Protein AF-U6KI87-F1 (afdb_monomer_lite)

Structure (mmCIF, N/CA/C/O backbone):
data_AF-U6KI87-F1
#
_entry.id   AF-U6KI87-F1
#
loop_
_atom_site.group_PDB
_atom_site.id
_atom_site.type_symbol
_atom_site.label_atom_id
_atom_site.label_alt_id
_atom_site.label_comp_id
_atom_site.label_asym_id
_atom_site.label_entity_id
_atom_site.label_seq_id
_atom_site.pdbx_PDB_ins_code
_atom_site.Cartn_x
_atom_site.Cartn_y
_atom_site.Cartn_z
_atom_site.occupancy
_atom_site.B_iso_or_equiv
_atom_site.auth_seq_id
_atom_site.auth_comp_id
_atom_site.auth_asym_id
_atom_site.auth_atom_id
_atom_site.pdbx_PDB_model_num
ATOM 1 N N . MET A 1 1 ? 7.781 -25.849 29.623 1.00 50.09 1 MET A N 1
ATOM 2 C CA . MET A 1 1 ? 6.897 -25.955 28.430 1.00 50.09 1 MET A CA 1
ATOM 3 C C . MET A 1 1 ? 7.582 -25.719 27.060 1.00 50.09 1 MET A C 1
ATOM 5 O O . MET A 1 1 ? 6.940 -25.924 26.041 1.00 50.09 1 MET A O 1
ATOM 9 N N . ARG A 1 2 ? 8.884 -25.374 26.962 1.00 45.47 2 ARG A N 1
ATOM 10 C CA . ARG A 1 2 ? 9.569 -25.086 25.670 1.00 45.47 2 ARG A CA 1
ATOM 11 C C . ARG A 1 2 ? 10.138 -26.296 24.896 1.00 45.47 2 ARG A C 1
ATOM 13 O O . ARG A 1 2 ? 10.521 -26.133 23.742 1.00 45.47 2 ARG A O 1
ATOM 20 N N . LYS A 1 3 ? 10.187 -27.503 25.479 1.00 44.41 3 LYS A N 1
ATOM 21 C CA . LYS A 1 3 ? 10.800 -28.686 24.829 1.00 44.41 3 LYS A 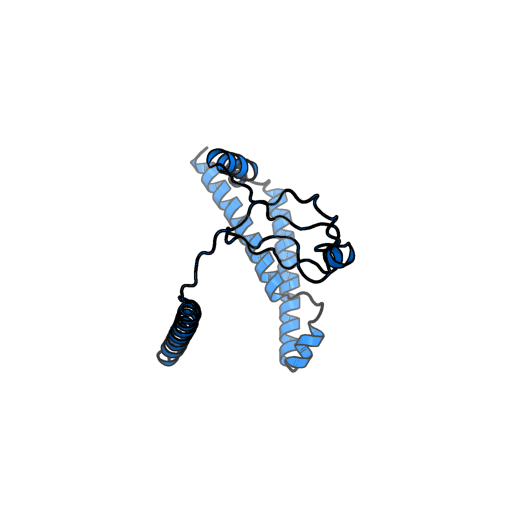CA 1
ATOM 22 C C . LYS A 1 3 ? 9.888 -29.399 23.808 1.00 44.41 3 LYS A C 1
ATOM 24 O O . LYS A 1 3 ? 10.404 -29.940 22.840 1.00 44.41 3 LYS A O 1
ATOM 29 N N . LYS A 1 4 ? 8.553 -29.324 23.937 1.00 48.00 4 LYS A N 1
ATOM 30 C CA . LYS A 1 4 ? 7.606 -29.994 23.009 1.00 48.00 4 LYS A CA 1
ATOM 31 C C . LYS A 1 4 ? 7.521 -29.342 21.616 1.00 48.00 4 LYS A C 1
ATOM 33 O O . LYS A 1 4 ? 7.390 -30.051 20.627 1.00 48.00 4 LYS A O 1
ATOM 38 N N . LYS A 1 5 ? 7.682 -28.014 21.515 1.00 48.88 5 LYS A N 1
ATOM 39 C CA . LYS A 1 5 ? 7.606 -27.275 20.233 1.00 48.88 5 LYS A CA 1
ATOM 40 C C . LYS A 1 5 ? 8.811 -27.496 19.303 1.00 48.88 5 LYS A C 1
ATOM 42 O O . LYS A 1 5 ? 8.678 -27.309 18.100 1.00 48.88 5 LYS A O 1
ATOM 47 N N . LYS A 1 6 ? 9.979 -27.896 19.830 1.00 45.00 6 LYS A N 1
ATOM 48 C CA . LYS A 1 6 ? 11.161 -28.194 18.997 1.00 45.00 6 LYS A CA 1
ATOM 49 C C . LYS A 1 6 ? 11.095 -29.575 18.332 1.00 45.00 6 LYS A C 1
ATOM 51 O O . LYS A 1 6 ? 11.618 -29.695 17.231 1.00 45.00 6 LYS A O 1
ATOM 56 N N . ASN A 1 7 ? 10.442 -30.569 18.946 1.00 47.28 7 ASN A N 1
ATOM 57 C CA . ASN A 1 7 ? 10.304 -31.903 18.341 1.00 47.28 7 ASN A CA 1
ATOM 58 C C . ASN A 1 7 ? 9.334 -31.897 17.158 1.00 47.28 7 ASN A C 1
ATOM 60 O O . ASN A 1 7 ? 9.728 -32.294 16.071 1.00 47.28 7 ASN A O 1
ATOM 64 N N . GLN A 1 8 ? 8.152 -31.287 17.305 1.00 51.56 8 GLN A N 1
ATOM 65 C CA . GLN A 1 8 ? 7.167 -31.222 16.212 1.00 51.56 8 GLN A CA 1
ATOM 66 C C . GLN A 1 8 ? 7.712 -30.545 14.940 1.00 51.56 8 GLN A C 1
ATOM 68 O O . GLN A 1 8 ? 7.327 -30.891 13.827 1.00 51.56 8 GLN A O 1
ATOM 73 N N . ASN A 1 9 ? 8.649 -29.602 15.092 1.00 50.53 9 ASN A N 1
ATOM 74 C CA . ASN A 1 9 ? 9.264 -28.898 13.965 1.00 50.53 9 ASN A CA 1
ATOM 75 C C . ASN A 1 9 ? 10.446 -29.670 13.333 1.00 50.53 9 ASN A C 1
ATOM 77 O O . ASN A 1 9 ? 10.826 -29.397 12.195 1.00 50.53 9 ASN A O 1
ATOM 81 N N . LYS A 1 10 ? 11.035 -30.633 14.058 1.00 52.31 10 LYS A N 1
ATOM 82 C CA . LYS A 1 10 ? 12.026 -31.578 13.516 1.00 52.31 10 LYS A CA 1
ATOM 83 C C . LYS A 1 10 ? 11.337 -32.703 12.744 1.00 52.31 10 LYS A C 1
ATOM 85 O O . LYS A 1 10 ? 11.721 -32.958 11.605 1.00 52.31 10 LYS A O 1
ATOM 90 N N . ASP A 1 11 ? 10.259 -33.252 13.299 1.00 52.81 11 ASP A N 1
ATOM 91 C CA . ASP A 1 11 ? 9.485 -34.342 12.691 1.00 52.81 11 ASP A CA 1
ATOM 92 C C . ASP A 1 11 ? 8.904 -33.930 11.320 1.00 52.81 11 ASP A C 1
ATOM 94 O O . ASP A 1 11 ? 8.963 -34.684 10.347 1.00 52.81 11 ASP A O 1
ATOM 98 N N . GLY A 1 12 ? 8.438 -32.680 11.191 1.00 55.66 12 GLY A N 1
ATOM 99 C CA . GLY A 1 12 ? 7.948 -32.132 9.919 1.00 55.66 12 GLY A CA 1
ATOM 100 C C . GLY A 1 12 ? 9.033 -31.945 8.847 1.00 55.66 12 GLY A C 1
ATOM 101 O O . GLY A 1 12 ? 8.766 -32.117 7.655 1.00 55.66 12 GLY A O 1
ATOM 102 N N . ARG A 1 13 ? 10.278 -31.640 9.245 1.00 53.84 13 ARG A N 1
ATOM 103 C CA . ARG A 1 13 ? 11.413 -31.513 8.312 1.00 53.84 13 ARG A CA 1
ATOM 104 C C . ARG A 1 13 ? 11.901 -32.874 7.824 1.00 53.84 13 ARG A C 1
ATOM 106 O O . ARG A 1 13 ? 12.233 -33.005 6.648 1.00 53.84 13 ARG A O 1
ATOM 113 N N . GLU A 1 14 ? 11.891 -33.884 8.688 1.00 56.72 14 GLU A N 1
ATOM 114 C CA . GLU A 1 14 ? 12.258 -35.255 8.323 1.00 56.72 14 GLU A CA 1
ATOM 115 C C . GLU A 1 14 ? 11.221 -35.905 7.398 1.00 56.72 14 GLU A C 1
ATOM 117 O O . GLU A 1 14 ? 11.588 -36.562 6.422 1.00 56.72 14 GLU A O 1
ATOM 122 N N . HIS A 1 15 ? 9.927 -35.653 7.622 1.00 51.41 15 HIS A N 1
ATOM 123 C CA . HIS A 1 15 ? 8.864 -36.142 6.740 1.00 51.41 15 HIS A CA 1
ATOM 124 C C . HIS A 1 15 ? 8.930 -35.497 5.342 1.00 51.41 15 HIS A C 1
ATOM 126 O O . HIS A 1 15 ? 8.798 -36.178 4.322 1.00 51.41 15 HIS A O 1
ATOM 132 N N . ALA A 1 16 ? 9.223 -34.193 5.271 1.00 57.47 16 ALA A N 1
ATOM 133 C CA . ALA A 1 16 ? 9.432 -33.486 4.006 1.00 57.47 16 ALA A CA 1
ATOM 134 C C . ALA A 1 16 ? 10.698 -33.956 3.260 1.00 57.47 16 ALA A C 1
ATOM 136 O O . ALA A 1 16 ? 10.709 -34.000 2.028 1.00 57.47 16 ALA A O 1
ATOM 137 N N . ALA A 1 17 ? 11.752 -34.345 3.986 1.00 61.97 17 ALA A N 1
ATOM 138 C CA . ALA A 1 17 ? 12.961 -34.923 3.402 1.00 61.97 17 ALA A CA 1
ATOM 139 C C . ALA A 1 17 ? 12.709 -36.331 2.830 1.00 61.97 17 ALA A C 1
ATOM 141 O O . ALA A 1 17 ? 13.136 -36.612 1.709 1.00 61.97 17 ALA A O 1
ATOM 142 N N . LYS A 1 18 ? 11.938 -37.176 3.531 1.00 59.03 18 LYS A N 1
ATOM 143 C CA . LYS A 1 18 ? 11.542 -38.517 3.057 1.00 59.03 18 LYS A CA 1
ATOM 144 C C . LYS A 1 18 ? 10.666 -38.464 1.799 1.00 59.03 18 LYS A C 1
ATOM 146 O O . LYS A 1 18 ? 10.915 -39.207 0.855 1.00 59.03 18 LYS A O 1
ATOM 151 N N . LEU A 1 19 ? 9.722 -37.522 1.722 1.00 54.22 19 LEU A N 1
ATOM 152 C CA . LEU A 1 19 ? 8.905 -37.284 0.518 1.00 54.22 19 LEU A CA 1
ATOM 153 C C . LEU A 1 19 ? 9.734 -36.801 -0.686 1.00 54.22 19 LEU A C 1
ATOM 155 O O . LEU A 1 19 ? 9.429 -37.143 -1.829 1.00 54.22 19 LEU A O 1
ATOM 159 N N . ARG A 1 20 ? 10.803 -36.029 -0.448 1.00 51.47 20 ARG A N 1
ATOM 160 C CA . ARG A 1 20 ? 11.728 -35.575 -1.502 1.00 51.47 20 ARG A CA 1
ATOM 161 C C . ARG A 1 20 ? 12.689 -36.676 -1.964 1.00 51.47 20 ARG A C 1
ATOM 163 O O . ARG A 1 20 ? 13.035 -36.695 -3.143 1.00 51.47 20 ARG A O 1
ATOM 170 N N . ALA A 1 21 ? 13.081 -37.591 -1.077 1.00 49.81 21 ALA A N 1
ATOM 171 C CA . ALA A 1 21 ? 13.892 -38.762 -1.415 1.00 49.81 21 ALA A CA 1
ATOM 172 C C . ALA A 1 21 ? 13.093 -39.794 -2.235 1.00 49.81 21 ALA A C 1
ATOM 174 O O . ALA A 1 21 ? 13.542 -40.189 -3.308 1.00 49.81 21 ALA A O 1
ATOM 175 N N . ALA A 1 22 ? 11.855 -40.101 -1.829 1.00 48.75 22 ALA A N 1
ATOM 176 C CA . ALA A 1 22 ? 10.968 -41.015 -2.560 1.00 48.75 22 ALA A CA 1
ATOM 177 C C . ALA A 1 22 ? 10.654 -40.529 -3.991 1.00 48.75 22 ALA A C 1
ATOM 179 O O . ALA A 1 22 ? 10.510 -41.322 -4.920 1.00 48.75 22 ALA A O 1
ATOM 180 N N . LYS A 1 23 ? 10.621 -39.206 -4.207 1.00 44.31 23 LYS A N 1
ATOM 181 C CA . LYS A 1 23 ? 10.410 -38.620 -5.541 1.00 44.31 23 LYS A CA 1
ATOM 182 C C . LYS A 1 23 ? 11.641 -38.708 -6.455 1.00 44.31 23 LYS A C 1
ATOM 184 O O . LYS A 1 23 ? 11.496 -38.561 -7.664 1.00 44.31 23 LYS A O 1
ATOM 189 N N . ARG A 1 24 ? 12.838 -38.958 -5.907 1.00 38.91 24 ARG A N 1
ATOM 190 C CA . ARG A 1 24 ? 14.073 -39.179 -6.683 1.00 38.91 24 ARG A CA 1
ATOM 191 C C . ARG A 1 24 ? 14.272 -40.642 -7.087 1.00 38.91 24 ARG A C 1
ATOM 193 O O . ARG A 1 24 ? 14.894 -40.887 -8.116 1.00 38.91 24 ARG A O 1
ATOM 200 N N . GLU A 1 25 ? 13.721 -41.590 -6.335 1.00 39.75 25 GLU A N 1
ATOM 201 C CA . GLU A 1 25 ? 13.847 -43.028 -6.624 1.00 39.75 25 GLU A CA 1
ATOM 202 C C . GLU A 1 25 ? 12.894 -43.501 -7.732 1.00 39.75 25 GLU A C 1
ATOM 204 O O . GLU A 1 25 ? 13.257 -44.369 -8.521 1.00 39.75 25 GLU A O 1
ATOM 209 N N . SER A 1 26 ? 11.745 -42.838 -7.912 1.00 33.19 26 SER A N 1
ATOM 210 C CA . SER A 1 26 ? 10.812 -43.130 -9.015 1.00 33.19 26 SER A CA 1
ATOM 211 C C . SER A 1 26 ? 11.374 -42.842 -10.420 1.00 33.19 26 SER A C 1
ATOM 213 O O . SER A 1 26 ? 10.778 -43.278 -11.401 1.00 33.19 26 SER A O 1
ATOM 215 N N . CYS A 1 27 ? 12.497 -42.123 -10.542 1.00 33.06 27 CYS A N 1
ATOM 216 C CA . CYS A 1 27 ? 13.121 -41.793 -11.832 1.00 33.06 27 CYS A CA 1
ATOM 217 C C . CYS A 1 27 ? 14.251 -42.750 -12.252 1.00 33.06 27 CYS A C 1
ATOM 219 O O . CYS A 1 27 ? 14.903 -42.499 -13.263 1.00 33.06 27 CYS A O 1
ATOM 221 N N . ARG A 1 28 ? 14.517 -43.835 -11.510 1.00 32.75 28 ARG A N 1
ATOM 222 C CA . ARG A 1 28 ? 15.551 -44.824 -11.871 1.00 32.75 28 ARG A CA 1
ATOM 223 C C . ARG A 1 28 ? 14.963 -46.209 -12.109 1.00 32.75 28 ARG A C 1
ATOM 225 O O . ARG A 1 28 ? 15.348 -47.174 -11.464 1.00 32.75 28 ARG A O 1
ATOM 232 N N . SER A 1 29 ? 14.041 -46.321 -13.051 1.00 34.25 29 SER A N 1
ATOM 233 C CA . SER A 1 29 ? 13.741 -47.616 -13.653 1.00 34.25 29 SER A CA 1
ATOM 234 C C . SER A 1 29 ? 13.229 -47.380 -15.059 1.00 34.25 29 SER A C 1
ATOM 236 O O . SER A 1 29 ? 12.118 -46.890 -15.210 1.00 34.25 29 SER A O 1
ATOM 238 N N . CYS A 1 30 ? 14.106 -47.598 -16.039 1.00 28.36 30 CYS A N 1
ATOM 239 C CA . CYS A 1 30 ? 13.856 -47.957 -17.444 1.00 28.36 30 CYS A CA 1
ATOM 240 C C . CYS A 1 30 ? 15.163 -47.715 -18.221 1.00 28.36 30 CYS A C 1
ATOM 242 O O . CYS A 1 30 ? 15.251 -46.852 -19.089 1.00 28.36 30 CYS A O 1
ATOM 244 N N . GLY A 1 31 ? 16.217 -48.438 -17.839 1.00 35.38 31 GLY A N 1
ATOM 245 C CA . GLY A 1 31 ? 17.385 -48.656 -18.684 1.00 35.38 31 GLY A CA 1
ATOM 246 C C . GLY A 1 31 ? 17.297 -50.077 -19.222 1.00 35.38 31 GLY A C 1
ATOM 247 O O . GLY A 1 31 ? 17.378 -51.022 -18.443 1.00 35.38 31 GLY A O 1
ATOM 248 N N . GLY A 1 32 ? 17.093 -50.217 -20.528 1.00 30.73 32 GLY A N 1
ATOM 249 C CA . GLY A 1 32 ? 17.111 -51.487 -21.247 1.00 30.73 32 GLY A CA 1
ATOM 250 C C . GLY A 1 32 ? 17.251 -51.207 -22.747 1.00 30.73 32 GLY A C 1
ATOM 251 O O . GLY A 1 32 ? 16.489 -50.383 -23.254 1.00 30.73 32 GLY A O 1
ATOM 252 N N . PRO A 1 33 ? 18.243 -51.796 -23.440 1.00 43.75 33 PRO A N 1
ATOM 253 C CA . PRO A 1 33 ? 18.565 -51.468 -24.825 1.00 43.75 33 PRO A CA 1
ATOM 254 C C . PRO A 1 33 ? 17.637 -52.237 -25.764 1.00 43.75 33 PRO A C 1
ATOM 256 O O . PRO A 1 33 ? 17.275 -53.358 -25.431 1.00 43.75 33 PRO A O 1
ATOM 259 N N . ASN A 1 34 ? 17.298 -51.696 -26.937 1.00 29.91 34 ASN A N 1
ATOM 260 C CA . ASN A 1 34 ? 16.946 -52.549 -28.073 1.00 29.91 34 ASN A CA 1
ATOM 261 C C . ASN A 1 34 ? 17.170 -51.864 -29.430 1.00 29.91 34 ASN A C 1
ATOM 263 O O . ASN A 1 34 ? 16.549 -50.856 -29.755 1.00 29.91 34 ASN A O 1
ATOM 267 N N . SER A 1 35 ? 18.123 -52.472 -30.143 1.00 27.42 35 SER A N 1
ATOM 268 C CA . SER A 1 35 ? 18.201 -52.742 -31.584 1.00 27.42 35 SER A CA 1
ATOM 269 C C . SER A 1 35 ? 17.871 -51.646 -32.603 1.00 27.42 35 SER A C 1
ATOM 271 O O . SER A 1 35 ? 16.728 -51.336 -32.919 1.00 27.42 35 SER 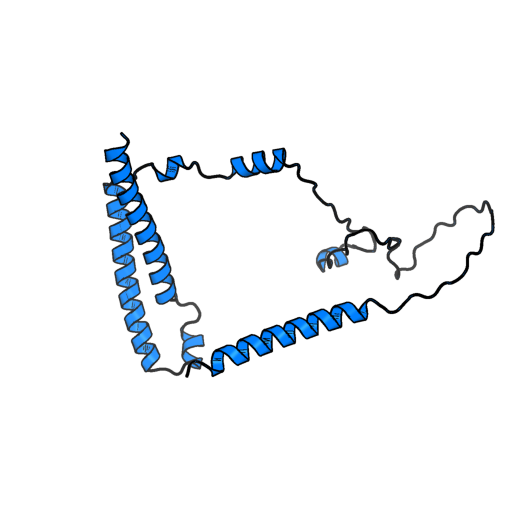A O 1
ATOM 273 N N . ILE A 1 36 ? 18.958 -51.207 -33.237 1.00 34.50 36 ILE A N 1
ATOM 274 C CA . ILE A 1 36 ? 19.053 -50.704 -34.609 1.00 34.50 36 ILE A CA 1
ATOM 275 C C . ILE A 1 36 ? 18.397 -51.696 -35.587 1.00 34.50 36 ILE A C 1
ATOM 277 O O . ILE A 1 36 ? 18.661 -52.895 -35.519 1.00 34.50 36 ILE A O 1
ATOM 281 N N . SER A 1 37 ? 17.621 -51.180 -36.542 1.00 28.05 37 SER A N 1
ATOM 282 C CA . SER A 1 37 ? 17.487 -51.779 -37.875 1.00 28.05 37 SER A CA 1
ATOM 283 C C . SER A 1 37 ? 17.375 -50.657 -38.909 1.00 28.05 37 SER A C 1
ATOM 285 O O . SER A 1 37 ? 16.521 -49.780 -38.795 1.00 28.05 37 SER A O 1
ATOM 287 N N . GLU A 1 38 ? 18.320 -50.655 -39.847 1.00 30.09 38 GLU A N 1
ATOM 288 C CA . GLU A 1 38 ? 18.293 -49.883 -41.089 1.00 30.09 38 GLU A CA 1
ATOM 289 C C . GLU A 1 38 ? 17.442 -50.603 -42.150 1.00 30.09 38 GLU A C 1
ATOM 291 O O . GLU A 1 38 ? 17.254 -51.818 -42.073 1.00 30.09 38 GLU A O 1
ATOM 296 N N . GLY A 1 39 ? 17.003 -49.847 -43.162 1.00 26.67 39 GLY A N 1
ATOM 297 C CA . GLY A 1 39 ? 16.324 -50.322 -44.377 1.00 26.67 39 GLY A CA 1
ATOM 298 C C . GLY A 1 39 ? 14.936 -49.683 -44.527 1.00 26.67 39 GLY A C 1
ATOM 299 O O . GLY A 1 39 ? 14.185 -49.624 -43.565 1.00 26.67 39 GLY A O 1
ATOM 300 N N . GLU A 1 40 ? 14.496 -49.137 -45.656 1.00 27.55 40 GLU A N 1
ATOM 301 C CA . GLU A 1 40 ? 14.987 -49.136 -47.032 1.00 27.55 40 GLU A CA 1
ATOM 302 C C . GLU A 1 40 ? 14.453 -47.885 -47.749 1.00 27.55 40 GLU A C 1
ATOM 304 O O . GLU A 1 40 ? 13.428 -47.304 -47.384 1.00 27.55 40 GLU A O 1
ATOM 309 N N . SER A 1 41 ? 15.176 -47.496 -48.794 1.00 33.97 41 SER A N 1
ATOM 310 C CA . SER A 1 41 ? 14.820 -46.506 -49.803 1.00 33.97 41 SER A CA 1
ATOM 311 C C . SER A 1 41 ? 13.547 -46.911 -50.550 1.00 33.97 41 SER A C 1
ATOM 313 O O . SER A 1 41 ? 13.444 -48.032 -51.043 1.00 33.97 41 SER A O 1
ATOM 315 N N . GLY A 1 42 ? 12.611 -45.982 -50.714 1.00 30.14 42 GLY A N 1
ATOM 316 C CA . GLY A 1 42 ? 11.433 -46.193 -51.546 1.00 30.14 42 GLY A CA 1
ATOM 317 C C . GLY A 1 42 ? 10.725 -44.880 -51.831 1.00 30.14 42 GLY A C 1
ATOM 318 O O . GLY A 1 42 ? 9.927 -44.415 -51.020 1.00 30.14 42 GLY A O 1
ATOM 319 N N . ASP A 1 43 ? 11.031 -44.296 -52.989 1.00 39.44 43 ASP A N 1
ATOM 320 C CA . ASP A 1 43 ? 10.269 -43.213 -53.601 1.00 39.44 43 ASP A CA 1
ATOM 321 C C . ASP A 1 43 ? 8.818 -43.668 -53.797 1.00 39.44 43 ASP A C 1
ATOM 323 O O . ASP A 1 43 ? 8.476 -44.415 -54.713 1.00 39.44 43 ASP A O 1
ATOM 327 N N . GLY A 1 44 ? 7.959 -43.234 -52.882 1.00 32.59 44 GLY A N 1
ATOM 328 C CA . GLY A 1 44 ? 6.531 -43.489 -52.886 1.00 32.59 44 GLY A CA 1
ATOM 329 C C . GLY A 1 44 ? 5.816 -42.193 -52.560 1.00 32.59 44 GLY A C 1
ATOM 330 O O . GLY A 1 44 ? 5.905 -41.687 -51.443 1.00 32.59 44 GLY A O 1
ATOM 331 N N . LEU A 1 45 ? 5.144 -41.646 -53.569 1.00 36.12 45 LEU A N 1
ATOM 332 C CA . LEU A 1 45 ? 4.273 -40.478 -53.512 1.00 36.12 45 LEU A CA 1
ATOM 333 C C . LEU A 1 45 ? 3.500 -40.443 -52.180 1.00 36.12 45 LEU A C 1
ATOM 335 O O . LEU A 1 45 ? 2.676 -41.320 -51.920 1.00 36.12 45 LEU A O 1
ATOM 339 N N . LEU A 1 46 ? 3.797 -39.457 -51.326 1.00 41.19 46 LEU A N 1
ATOM 340 C CA . LEU A 1 46 ? 3.208 -39.339 -49.990 1.00 41.19 46 LEU A CA 1
ATOM 341 C C . LEU A 1 46 ? 1.671 -39.340 -50.093 1.00 41.19 46 LEU A C 1
ATOM 343 O O . LEU A 1 46 ? 1.103 -38.400 -50.660 1.00 41.19 46 LEU A O 1
ATOM 347 N N . PRO A 1 47 ? 0.964 -40.345 -49.541 1.00 37.25 47 PRO A N 1
ATOM 348 C CA . PRO A 1 47 ? -0.481 -40.279 -49.449 1.00 37.25 47 PRO A CA 1
ATOM 349 C C . PRO A 1 47 ? -0.833 -39.189 -48.437 1.00 37.25 47 PRO A C 1
ATOM 351 O O . PRO A 1 47 ? -0.234 -39.106 -47.362 1.00 37.25 47 PRO A O 1
ATOM 354 N N . ALA A 1 48 ? -1.807 -38.343 -48.776 1.00 46.06 48 ALA A N 1
ATOM 355 C CA . ALA A 1 48 ? -2.358 -37.344 -47.872 1.00 46.06 48 ALA A CA 1
ATOM 356 C C . ALA A 1 48 ? -2.870 -38.034 -46.596 1.00 46.06 48 ALA A C 1
ATOM 358 O O . ALA A 1 48 ? -3.976 -38.577 -46.548 1.00 46.06 48 ALA A O 1
ATOM 359 N N . HIS A 1 49 ? -2.030 -38.043 -45.564 1.00 45.66 49 HIS A N 1
ATOM 360 C CA . HIS A 1 49 ? -2.302 -38.692 -44.297 1.00 45.66 49 HIS A CA 1
ATOM 361 C C . HIS A 1 49 ? -3.334 -37.847 -43.548 1.00 45.66 49 HIS A C 1
ATOM 363 O O . HIS A 1 49 ? -2.989 -36.916 -42.824 1.00 45.66 49 HIS A O 1
ATOM 369 N N . LYS A 1 50 ? -4.625 -38.143 -43.734 1.00 47.22 50 LYS A N 1
ATOM 370 C CA . LYS A 1 50 ? -5.678 -37.690 -42.814 1.00 47.22 50 LYS A CA 1
ATOM 371 C C . LYS A 1 50 ? -5.290 -38.186 -41.414 1.00 47.22 50 LYS A C 1
ATOM 373 O O . LYS A 1 50 ? -5.260 -39.401 -41.214 1.00 47.22 50 LYS A O 1
ATOM 378 N N . PRO A 1 51 ? -4.966 -37.315 -40.443 1.00 47.56 51 PRO A N 1
ATOM 379 C CA . PRO A 1 51 ? -4.574 -37.796 -39.131 1.00 47.56 51 PRO A CA 1
ATOM 380 C C . PRO A 1 51 ? -5.808 -38.352 -38.411 1.00 47.56 51 PRO A C 1
ATOM 382 O O . PRO A 1 51 ? -6.816 -37.667 -38.232 1.00 47.56 51 PRO A O 1
ATOM 385 N N . SER A 1 52 ? -5.732 -39.617 -37.997 1.00 50.50 52 SER A N 1
ATOM 386 C CA . SER A 1 52 ? -6.653 -40.207 -37.025 1.00 50.50 52 SER A CA 1
ATOM 387 C C . SER A 1 52 ? -6.668 -39.357 -35.741 1.00 50.50 52 SER A C 1
ATOM 389 O O . SER A 1 52 ? -5.598 -38.946 -35.290 1.00 50.50 52 SER A O 1
ATOM 391 N N . PRO A 1 53 ? -7.820 -39.118 -35.091 1.00 50.94 53 PRO A N 1
ATOM 392 C CA . PRO A 1 53 ? -7.996 -38.027 -34.123 1.00 50.94 53 PRO A CA 1
ATOM 393 C C . PRO A 1 53 ? -7.379 -38.277 -32.733 1.00 50.94 53 PRO A C 1
ATOM 395 O O . PRO A 1 53 ? -7.813 -37.667 -31.759 1.00 50.94 53 PRO A O 1
ATOM 398 N N . ARG A 1 54 ? -6.429 -39.209 -32.588 1.00 54.81 54 ARG A N 1
ATOM 399 C CA . ARG A 1 54 ? -6.002 -39.701 -31.265 1.00 54.81 54 ARG A CA 1
ATOM 400 C C . ARG A 1 54 ? -4.575 -39.377 -30.864 1.00 54.81 54 ARG A C 1
ATOM 402 O O . ARG A 1 54 ? -4.244 -39.608 -29.706 1.00 54.81 54 ARG A O 1
ATOM 409 N N . GLN A 1 55 ? -3.759 -38.821 -31.749 1.00 61.22 55 GLN A N 1
ATOM 410 C CA . GLN A 1 55 ? -2.385 -38.494 -31.396 1.00 61.22 55 GLN A CA 1
ATOM 411 C C . GLN A 1 55 ? -2.039 -37.107 -31.912 1.00 61.22 55 GLN A C 1
ATOM 413 O O . GLN A 1 55 ? -2.240 -36.802 -33.087 1.00 61.22 55 GLN A O 1
ATOM 418 N N . GLU A 1 56 ? -1.577 -36.250 -31.003 1.00 63.28 56 GLU A N 1
ATOM 419 C CA . GLU A 1 56 ? -1.029 -34.957 -31.379 1.00 63.28 56 GLU A CA 1
ATOM 420 C C . GLU A 1 56 ? 0.121 -35.219 -32.366 1.00 63.28 56 GLU A C 1
ATOM 422 O O . GLU A 1 56 ? 1.021 -35.992 -32.040 1.00 63.28 56 GLU A O 1
ATOM 427 N N . PRO A 1 57 ? 0.110 -34.628 -33.575 1.00 69.00 57 PRO A N 1
ATOM 428 C CA . PRO A 1 57 ? 1.072 -34.951 -34.635 1.00 69.00 57 PRO A CA 1
ATOM 429 C C . PRO A 1 57 ? 2.509 -34.506 -34.311 1.00 69.00 57 PRO A C 1
ATOM 431 O O . PRO A 1 57 ? 3.408 -34.637 -35.137 1.00 69.00 57 PRO A O 1
ATOM 434 N N . ARG A 1 58 ? 2.737 -33.942 -33.120 1.00 71.06 58 ARG A N 1
ATOM 435 C CA . ARG A 1 58 ? 4.046 -33.513 -32.645 1.00 71.06 58 ARG A CA 1
ATOM 436 C C . ARG A 1 58 ? 4.824 -34.705 -32.124 1.00 71.06 58 ARG A C 1
ATOM 438 O O . ARG A 1 58 ? 4.394 -35.392 -31.203 1.00 71.06 58 ARG A O 1
ATOM 445 N N . GLN A 1 59 ? 6.026 -34.874 -32.652 1.00 75.00 59 GLN A N 1
ATOM 446 C CA . GLN A 1 59 ? 7.028 -35.717 -32.028 1.00 75.00 59 GLN A CA 1
ATOM 447 C C . GLN A 1 59 ? 7.440 -35.088 -30.691 1.00 75.00 59 GLN A C 1
ATOM 449 O O . GLN A 1 59 ? 7.917 -33.954 -30.646 1.00 75.00 59 GLN A O 1
ATOM 454 N N . THR A 1 60 ? 7.244 -35.812 -29.591 1.00 65.75 60 THR A N 1
ATOM 455 C CA . THR A 1 60 ? 7.683 -35.380 -28.261 1.00 65.75 60 THR A CA 1
ATOM 456 C C . THR A 1 60 ? 9.193 -35.569 -28.145 1.00 65.75 60 THR A C 1
ATOM 458 O O . THR A 1 60 ? 9.668 -36.603 -27.677 1.00 65.75 60 THR A O 1
ATOM 461 N N . THR A 1 61 ? 9.968 -34.595 -28.615 1.00 69.75 61 THR A N 1
ATOM 462 C CA . THR A 1 61 ? 11.412 -34.542 -28.371 1.00 69.75 61 THR A CA 1
ATOM 463 C C . THR A 1 61 ? 11.667 -34.025 -26.955 1.00 69.75 61 THR A C 1
ATOM 465 O O . THR A 1 61 ? 10.946 -33.165 -26.451 1.00 69.75 61 THR A O 1
ATOM 468 N N . SER A 1 62 ? 12.671 -34.564 -26.262 1.00 60.72 62 SER A N 1
ATOM 469 C CA . SER A 1 62 ? 12.968 -34.203 -24.870 1.00 60.72 62 SER A CA 1
ATOM 470 C C . SER A 1 62 ? 13.718 -32.866 -24.761 1.00 60.72 62 SER A C 1
ATOM 472 O O . SER A 1 62 ? 14.834 -32.807 -24.248 1.00 60.72 62 SER A O 1
ATOM 474 N N . ASN A 1 63 ? 13.145 -31.773 -25.252 1.00 55.75 63 ASN A N 1
ATOM 475 C CA . ASN A 1 63 ? 13.712 -30.436 -25.112 1.00 55.75 63 ASN A CA 1
ATOM 476 C C . ASN A 1 63 ? 12.781 -29.527 -24.297 1.00 55.75 63 ASN A C 1
ATOM 478 O O . ASN A 1 63 ? 11.838 -28.938 -24.802 1.00 55.75 63 ASN A O 1
ATOM 482 N N . ILE A 1 64 ? 13.097 -29.463 -22.998 1.00 56.62 64 ILE A N 1
ATOM 483 C CA . ILE A 1 64 ? 12.836 -28.389 -22.023 1.00 56.62 64 ILE A CA 1
ATOM 484 C C . ILE A 1 64 ? 11.553 -27.570 -22.264 1.00 56.62 64 ILE A C 1
ATOM 486 O O . ILE A 1 64 ? 11.583 -26.439 -22.740 1.00 56.62 64 ILE A O 1
ATOM 490 N N . GLY A 1 65 ? 10.423 -28.126 -21.831 1.00 59.22 65 GLY A N 1
ATOM 491 C CA . GLY A 1 65 ? 9.177 -27.385 -21.643 1.00 59.22 65 GLY A CA 1
ATOM 492 C C . GLY A 1 65 ? 7.972 -28.302 -21.771 1.00 59.22 65 GLY A C 1
ATOM 493 O O . GLY A 1 65 ? 7.606 -28.690 -22.872 1.00 59.22 65 GLY A O 1
ATOM 494 N N . HIS A 1 66 ? 7.343 -28.671 -20.655 1.00 64.25 66 HIS A N 1
ATOM 495 C CA . HIS A 1 66 ? 6.005 -29.259 -20.749 1.00 64.25 66 HIS A CA 1
ATOM 496 C C . HIS A 1 66 ? 5.061 -28.183 -21.302 1.00 64.25 66 HIS A C 1
ATOM 498 O O . HIS A 1 66 ? 5.099 -27.046 -20.825 1.00 64.25 66 HIS A O 1
ATOM 504 N N . LEU A 1 67 ? 4.217 -28.528 -22.281 1.00 69.19 67 LEU A N 1
ATOM 505 C CA . LEU A 1 67 ? 3.091 -27.675 -22.668 1.00 69.19 67 LEU A CA 1
ATOM 506 C C . LEU A 1 67 ? 2.271 -27.372 -21.405 1.00 69.19 67 LEU A C 1
ATOM 508 O O . LEU A 1 67 ? 1.945 -28.281 -20.634 1.00 69.19 67 LEU A O 1
ATOM 512 N N . SER A 1 68 ? 1.969 -26.095 -21.164 1.00 75.50 68 SER A N 1
ATOM 513 C CA . SER A 1 68 ? 1.089 -25.713 -20.063 1.00 75.50 68 SER A CA 1
ATOM 514 C C . SER A 1 68 ? -0.278 -26.365 -20.258 1.00 75.50 68 SER A C 1
ATOM 516 O O . SER A 1 68 ? -0.732 -26.573 -21.386 1.00 75.50 68 SER A O 1
ATOM 518 N N . ARG A 1 69 ? -0.946 -26.713 -19.151 1.00 83.06 69 ARG A N 1
ATOM 519 C CA . ARG A 1 69 ? -2.296 -27.275 -19.227 1.00 83.06 69 ARG A CA 1
ATOM 520 C C . ARG A 1 69 ? -3.195 -26.268 -19.958 1.00 83.06 69 ARG A C 1
ATOM 522 O O . ARG A 1 69 ? -3.331 -25.144 -19.471 1.00 83.06 69 ARG A O 1
ATOM 529 N N . PRO A 1 70 ? -3.815 -26.651 -21.085 1.00 84.19 70 PRO A N 1
ATOM 530 C CA . PRO A 1 70 ? -4.596 -25.712 -21.865 1.00 84.19 70 PRO A CA 1
ATOM 531 C C . PRO A 1 70 ? -5.891 -25.325 -21.151 1.00 84.19 70 PRO A C 1
ATOM 533 O O . PRO A 1 70 ? -6.507 -26.128 -20.441 1.00 84.19 70 PRO A O 1
ATOM 536 N N . THR A 1 71 ? -6.322 -24.088 -21.386 1.00 90.69 71 THR A N 1
ATOM 537 C CA . THR A 1 71 ? -7.636 -23.592 -20.970 1.00 90.69 71 THR A CA 1
ATOM 538 C C . THR A 1 71 ? -8.740 -24.293 -21.767 1.00 90.69 71 THR A C 1
ATOM 540 O O . THR A 1 71 ? -8.576 -24.569 -22.956 1.00 90.69 71 THR A O 1
ATOM 543 N N . ILE A 1 72 ? -9.894 -24.543 -21.134 1.00 90.94 72 ILE A N 1
ATOM 544 C CA . ILE A 1 72 ? -11.045 -25.223 -21.762 1.00 90.94 72 ILE A CA 1
ATOM 545 C C . ILE A 1 72 ? -11.498 -24.495 -23.035 1.00 90.94 72 ILE A C 1
ATOM 547 O O . ILE A 1 72 ? -11.780 -25.137 -24.042 1.00 90.94 72 ILE A O 1
ATOM 551 N N . THR A 1 73 ? -11.497 -23.162 -23.023 1.00 92.69 73 THR A N 1
ATOM 552 C CA . THR A 1 73 ? -11.858 -22.341 -24.186 1.00 92.69 73 THR A CA 1
ATOM 553 C C . THR A 1 73 ? -10.968 -22.639 -25.393 1.00 92.69 73 THR A C 1
ATOM 555 O O . THR A 1 73 ? -11.473 -22.861 -26.488 1.00 92.69 73 THR A O 1
ATOM 558 N N . ALA A 1 74 ? -9.652 -22.746 -25.201 1.00 88.62 74 ALA A N 1
ATOM 559 C CA . ALA A 1 74 ? -8.718 -23.047 -26.282 1.00 88.62 74 ALA A CA 1
ATOM 560 C C . ALA A 1 74 ? -8.953 -24.444 -26.885 1.00 88.62 74 ALA A C 1
ATOM 562 O O . ALA A 1 74 ? -8.868 -24.607 -28.099 1.00 88.62 74 ALA A O 1
ATOM 563 N N . LEU A 1 75 ? -9.307 -25.438 -26.062 1.00 88.56 75 LEU A N 1
ATOM 564 C CA . LEU A 1 75 ? -9.674 -26.778 -26.539 1.00 88.56 75 LEU A CA 1
ATOM 565 C C . LEU A 1 75 ? -10.958 -26.755 -27.379 1.00 88.56 75 LEU A C 1
ATOM 567 O O . LEU A 1 75 ? -11.002 -27.385 -28.435 1.00 88.56 75 LEU A O 1
ATOM 571 N N . VAL A 1 76 ? -11.980 -26.007 -26.942 1.00 91.94 76 VAL A N 1
ATOM 572 C CA . VAL A 1 76 ? -13.239 -25.835 -27.692 1.00 91.94 76 VAL A CA 1
ATOM 573 C C . VAL A 1 76 ? -12.981 -25.173 -29.046 1.00 91.94 76 VAL A C 1
ATOM 575 O O . VAL A 1 76 ? -13.537 -25.603 -30.053 1.00 91.94 76 VAL A O 1
ATOM 578 N N . HIS A 1 77 ? -12.086 -24.185 -29.092 1.00 91.12 77 HIS A N 1
ATOM 579 C CA . HIS A 1 77 ? -11.700 -23.505 -30.329 1.00 91.12 77 HIS A CA 1
ATOM 580 C C . HIS A 1 77 ? -10.760 -24.320 -31.236 1.00 91.12 77 HIS A C 1
ATOM 582 O O . HIS A 1 77 ? -10.446 -23.874 -32.337 1.00 91.12 77 HIS A O 1
ATOM 588 N N . GLY A 1 78 ? -10.365 -25.534 -30.840 1.00 86.50 78 GLY A N 1
ATOM 589 C CA . GLY A 1 78 ? -9.641 -26.462 -31.710 1.00 86.50 78 GLY A CA 1
ATOM 590 C C . GLY A 1 78 ? -8.137 -26.566 -31.454 1.00 86.50 78 GLY A C 1
ATOM 591 O O . GLY A 1 78 ? -7.413 -27.040 -32.332 1.00 86.50 78 GLY A O 1
ATOM 592 N N . LEU A 1 79 ? -7.652 -26.185 -30.269 1.00 85.19 79 LEU A N 1
ATOM 593 C CA . LEU A 1 79 ? -6.306 -26.544 -29.817 1.00 85.19 79 LEU A CA 1
ATOM 594 C C . LEU A 1 79 ? -6.144 -28.082 -29.789 1.00 85.19 79 LEU A C 1
ATOM 596 O O . LEU A 1 79 ? -7.049 -28.794 -29.355 1.00 85.19 79 LEU A O 1
ATOM 600 N N . ASN A 1 80 ? -5.003 -28.590 -30.263 1.00 81.19 80 ASN A N 1
ATOM 601 C CA . ASN A 1 80 ? -4.683 -30.017 -30.467 1.00 81.19 80 ASN A CA 1
ATOM 602 C C . ASN A 1 80 ? -5.483 -30.706 -31.593 1.00 81.19 80 ASN A C 1
ATOM 604 O O . ASN A 1 80 ? -5.454 -31.932 -31.713 1.00 81.19 80 ASN A O 1
ATOM 608 N N . ARG A 1 81 ? -6.188 -29.928 -32.428 1.00 83.94 81 ARG A N 1
ATOM 609 C CA . ARG A 1 81 ? -6.860 -30.395 -33.656 1.00 83.94 81 ARG A CA 1
ATOM 610 C C . ARG A 1 81 ? -6.495 -29.528 -34.859 1.00 83.94 81 ARG A C 1
ATOM 612 O O . ARG A 1 81 ? -5.879 -30.014 -35.799 1.00 83.94 81 ARG A O 1
ATOM 619 N N . ASN A 1 82 ? -6.855 -28.246 -34.795 1.00 87.06 82 ASN A N 1
ATOM 620 C CA . ASN A 1 82 ? -6.707 -27.273 -35.879 1.00 87.06 82 ASN A CA 1
ATOM 621 C C . ASN A 1 82 ? -5.403 -26.479 -35.748 1.00 87.06 82 ASN A C 1
ATOM 623 O O . ASN A 1 82 ? -4.787 -26.118 -36.745 1.00 87.06 82 ASN A O 1
ATOM 627 N N . TYR A 1 83 ? -4.988 -26.199 -34.513 1.00 87.38 83 TYR A N 1
ATOM 628 C CA . TYR A 1 83 ? -3.739 -25.513 -34.200 1.00 87.38 83 TYR A CA 1
ATOM 629 C C . TYR A 1 83 ? -3.158 -26.039 -32.885 1.00 87.38 83 TYR A C 1
ATOM 631 O O . TYR A 1 83 ? -3.790 -26.807 -32.156 1.00 87.38 83 TYR A O 1
ATOM 639 N N . TYR A 1 84 ? -1.928 -25.635 -32.588 1.00 84.88 84 TYR A N 1
ATOM 640 C CA . TYR A 1 84 ? -1.159 -26.089 -31.435 1.00 84.88 84 TYR A CA 1
ATOM 641 C C . TYR A 1 84 ? -0.548 -24.903 -30.691 1.00 84.88 84 TYR A C 1
ATOM 643 O O . TYR A 1 84 ? -0.328 -23.840 -31.271 1.00 84.88 84 TYR A O 1
ATOM 651 N N . SER A 1 85 ? -0.249 -25.087 -29.407 1.00 82.94 85 SER A N 1
ATOM 652 C CA . SER A 1 85 ? 0.450 -24.087 -28.598 1.00 82.94 85 SER A CA 1
ATOM 653 C C . SER A 1 85 ? 1.959 -24.316 -28.636 1.00 82.94 85 SER A C 1
ATOM 655 O O . SER A 1 85 ? 2.416 -25.449 -28.494 1.00 82.94 85 SER A O 1
ATOM 657 N N . ILE A 1 86 ? 2.731 -23.239 -28.776 1.00 83.56 86 ILE A N 1
ATOM 658 C CA . ILE A 1 86 ? 4.196 -23.251 -28.696 1.00 83.56 86 ILE A CA 1
ATOM 659 C C . ILE A 1 86 ? 4.605 -22.475 -27.446 1.00 83.56 86 ILE A C 1
ATOM 661 O O . ILE A 1 86 ? 4.125 -21.362 -27.229 1.00 83.56 86 ILE A O 1
ATOM 665 N N . ALA A 1 87 ? 5.495 -23.040 -26.632 1.00 83.06 87 ALA A N 1
ATOM 666 C CA . ALA A 1 87 ? 6.107 -22.305 -25.533 1.00 83.06 87 ALA A CA 1
ATOM 667 C C . ALA A 1 87 ? 7.191 -21.368 -26.089 1.00 83.06 87 ALA A C 1
ATOM 669 O O . ALA A 1 87 ? 8.170 -21.828 -26.674 1.00 83.06 87 ALA A O 1
ATOM 670 N N . ILE A 1 88 ? 7.009 -20.059 -25.914 1.00 84.38 88 ILE A N 1
ATOM 671 C CA . ILE A 1 88 ? 7.979 -19.040 -26.325 1.00 84.38 88 ILE A CA 1
ATOM 672 C C . ILE A 1 88 ? 8.667 -18.511 -25.070 1.00 84.38 88 ILE A C 1
ATOM 674 O O . ILE A 1 88 ? 8.010 -18.000 -24.165 1.00 84.38 88 ILE A O 1
ATOM 678 N N . ASN A 1 89 ? 9.994 -18.619 -25.027 1.00 86.38 89 ASN A N 1
ATOM 679 C CA . ASN A 1 89 ? 10.804 -18.065 -23.948 1.00 86.38 89 ASN A CA 1
ATOM 680 C C . ASN A 1 89 ? 11.413 -16.729 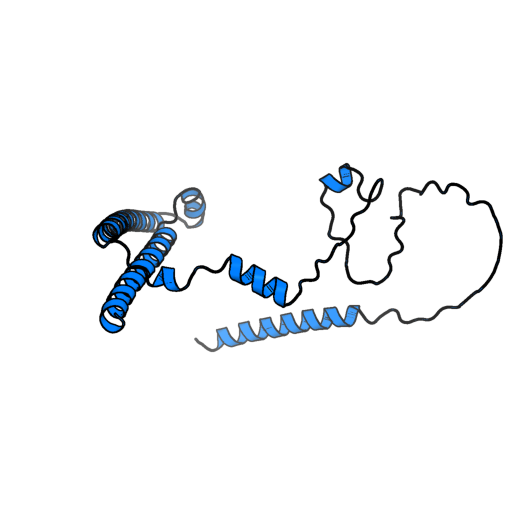-24.383 1.00 86.38 89 ASN A C 1
ATOM 682 O O . ASN A 1 89 ? 12.049 -16.647 -25.432 1.00 86.38 89 ASN A O 1
ATOM 686 N N . CYS A 1 90 ? 11.285 -15.701 -23.543 1.00 87.94 90 CYS A N 1
ATOM 687 C CA . CYS A 1 90 ? 11.979 -14.430 -23.740 1.00 87.94 90 CYS A CA 1
ATOM 688 C C . CYS A 1 90 ? 13.343 -14.474 -23.045 1.00 87.94 90 CYS A C 1
ATOM 690 O O . CYS A 1 90 ? 13.414 -14.548 -21.815 1.00 87.94 90 CYS A O 1
ATOM 692 N N . ARG A 1 91 ? 14.431 -14.401 -23.816 1.00 89.62 91 ARG A N 1
ATOM 693 C CA . ARG A 1 91 ? 15.780 -14.210 -23.270 1.00 89.62 91 ARG A CA 1
ATOM 694 C C . ARG A 1 91 ? 15.975 -12.723 -22.995 1.00 89.62 91 ARG A C 1
ATOM 696 O O . ARG A 1 91 ? 15.856 -11.926 -23.912 1.00 89.62 91 ARG A O 1
ATOM 703 N N . LYS A 1 92 ? 16.259 -12.366 -21.745 1.00 91.88 92 LYS A N 1
ATOM 704 C CA . LYS A 1 92 ? 16.528 -10.981 -21.343 1.00 91.88 92 LYS A CA 1
ATOM 705 C C . LYS A 1 92 ? 18.034 -10.788 -21.218 1.00 91.88 92 LYS A C 1
ATOM 707 O O . LYS A 1 92 ? 18.684 -11.591 -20.545 1.00 91.88 92 LYS A O 1
ATOM 712 N N . GLY A 1 93 ? 18.576 -9.768 -21.874 1.00 95.19 93 GLY A N 1
ATOM 713 C CA . GLY A 1 93 ? 19.955 -9.339 -21.659 1.00 95.19 93 GLY A CA 1
ATOM 714 C C . GLY A 1 93 ? 20.123 -8.672 -20.292 1.00 95.19 93 GLY A C 1
ATOM 715 O O . GLY A 1 93 ? 19.168 -8.142 -19.727 1.00 95.19 93 GLY A O 1
ATOM 716 N N . GLU A 1 94 ? 21.343 -8.671 -19.758 1.00 94.19 94 GLU A N 1
ATOM 717 C CA . GLU A 1 94 ? 21.627 -8.003 -18.481 1.00 94.19 94 GLU A CA 1
ATOM 718 C C . GLU A 1 94 ? 21.417 -6.482 -18.580 1.00 94.19 94 GLU A C 1
ATOM 720 O O . GLU A 1 94 ? 20.744 -5.897 -17.734 1.00 94.19 94 GLU A O 1
ATOM 725 N N . LEU A 1 95 ? 21.890 -5.858 -19.666 1.00 94.31 95 LEU A N 1
ATOM 726 C CA . LEU A 1 95 ? 21.706 -4.424 -19.922 1.00 94.31 95 LEU A CA 1
ATOM 727 C C . LEU A 1 95 ? 20.233 -4.047 -20.120 1.00 94.31 95 LEU A C 1
ATOM 729 O O . LEU A 1 95 ? 19.770 -3.051 -19.573 1.00 94.31 95 LEU A O 1
ATOM 733 N N . GLU A 1 96 ? 19.478 -4.862 -20.859 1.00 91.94 96 GLU A N 1
ATOM 734 C CA . GLU A 1 96 ? 18.036 -4.663 -21.047 1.00 91.94 96 GLU A CA 1
ATOM 735 C C . GLU A 1 96 ? 17.297 -4.761 -19.713 1.00 91.94 96 GLU A C 1
ATOM 737 O O . GLU A 1 96 ? 16.408 -3.961 -19.428 1.00 91.94 96 GLU A O 1
ATOM 742 N N . HIS A 1 97 ? 17.684 -5.723 -18.872 1.00 91.38 97 HIS A N 1
ATOM 743 C CA . HIS A 1 97 ? 17.103 -5.879 -17.549 1.00 91.38 97 HIS A CA 1
ATOM 744 C C . HIS A 1 97 ? 17.371 -4.658 -16.667 1.00 91.38 97 HIS A C 1
ATOM 746 O O . HIS A 1 97 ? 16.434 -4.153 -16.057 1.00 91.38 97 HIS A O 1
ATOM 752 N N . GLN A 1 98 ? 18.608 -4.153 -16.639 1.00 92.25 98 GLN A N 1
ATOM 753 C CA . GLN A 1 98 ? 18.967 -2.949 -15.884 1.00 92.25 98 GLN A CA 1
ATOM 754 C C . GLN A 1 98 ? 18.237 -1.704 -16.411 1.00 92.25 98 GLN A C 1
ATOM 756 O O . GLN A 1 98 ? 17.676 -0.940 -15.629 1.00 92.25 98 GLN A O 1
ATOM 761 N N . MET A 1 99 ? 18.171 -1.526 -17.733 1.00 92.12 99 MET A N 1
ATOM 762 C CA . MET A 1 99 ? 17.445 -0.418 -18.361 1.00 92.12 99 MET A CA 1
ATOM 763 C C . MET A 1 99 ? 15.956 -0.439 -17.988 1.00 92.12 99 MET A C 1
ATOM 765 O O . MET A 1 99 ? 15.400 0.581 -17.585 1.00 92.12 99 MET A O 1
ATOM 769 N N . LEU A 1 100 ? 15.312 -1.604 -18.089 1.00 90.94 100 LEU A N 1
ATOM 770 C CA . LEU A 1 100 ? 13.897 -1.762 -17.746 1.00 90.94 100 LEU A CA 1
ATOM 771 C C . LEU A 1 100 ? 13.652 -1.653 -16.237 1.00 90.94 100 LEU A C 1
ATOM 773 O O . LEU A 1 100 ? 12.615 -1.135 -15.822 1.00 90.94 100 LEU A O 1
ATOM 777 N N . ALA A 1 101 ? 14.599 -2.099 -15.410 1.00 89.62 101 ALA A N 1
ATOM 778 C CA . ALA A 1 101 ? 14.532 -1.909 -13.969 1.00 89.62 101 ALA A CA 1
ATOM 779 C C . ALA A 1 101 ? 14.537 -0.413 -13.625 1.00 89.62 101 ALA A C 1
ATOM 781 O O . ALA A 1 101 ? 13.669 0.034 -12.884 1.00 89.62 101 ALA A O 1
ATOM 782 N N . ASN A 1 102 ? 15.407 0.383 -14.243 1.00 89.44 102 ASN A N 1
ATOM 783 C CA . ASN A 1 102 ? 15.499 1.819 -13.970 1.00 89.44 102 ASN A CA 1
ATOM 784 C C . ASN A 1 102 ? 14.257 2.620 -14.404 1.00 89.44 102 ASN A C 1
ATOM 786 O O . ASN A 1 102 ? 14.018 3.705 -13.879 1.00 89.44 102 ASN A O 1
ATOM 790 N N . LEU A 1 103 ? 13.441 2.109 -15.334 1.00 89.12 103 LEU A N 1
ATOM 791 C CA . LEU A 1 103 ? 12.229 2.809 -15.778 1.00 89.12 103 LEU A CA 1
ATOM 792 C C . LEU A 1 103 ? 11.142 2.871 -14.691 1.00 89.12 103 LEU A C 1
ATOM 794 O O . LEU A 1 103 ? 10.405 3.850 -14.623 1.00 89.12 103 LEU A O 1
ATOM 798 N N . HIS A 1 104 ? 11.032 1.836 -13.853 1.00 82.00 104 HIS A N 1
ATOM 799 C CA . HIS A 1 104 ? 9.978 1.731 -12.832 1.00 82.00 104 HIS A CA 1
ATOM 800 C C . HIS A 1 104 ? 10.443 2.107 -11.418 1.00 82.00 104 HIS A C 1
ATOM 802 O O . HIS A 1 104 ? 9.658 2.036 -10.473 1.00 82.00 104 HIS A O 1
ATOM 808 N N . THR A 1 105 ? 11.712 2.484 -11.240 1.00 84.75 105 THR A N 1
ATOM 809 C CA . THR A 1 105 ? 12.226 2.875 -9.926 1.00 84.75 105 THR A CA 1
ATOM 810 C C . THR A 1 105 ? 11.778 4.288 -9.581 1.00 84.75 105 THR A C 1
ATOM 812 O O . THR A 1 105 ? 12.101 5.239 -10.295 1.00 84.75 105 THR A O 1
ATOM 815 N N . ASN A 1 106 ? 11.083 4.433 -8.452 1.00 81.50 106 ASN A N 1
ATOM 816 C CA . ASN A 1 106 ? 10.814 5.741 -7.860 1.00 81.50 106 ASN A CA 1
ATOM 817 C C . ASN A 1 106 ? 12.138 6.476 -7.626 1.00 81.50 106 ASN A C 1
ATOM 819 O O . ASN A 1 106 ? 13.120 5.878 -7.173 1.00 81.50 106 ASN A O 1
ATOM 823 N N . LYS A 1 107 ? 12.178 7.777 -7.927 1.00 86.56 107 LYS A N 1
ATOM 824 C CA . LYS A 1 107 ? 13.376 8.576 -7.670 1.00 86.56 107 LYS A CA 1
ATOM 825 C C . LYS A 1 107 ? 13.580 8.640 -6.161 1.00 86.56 107 LYS A C 1
ATOM 827 O O . LYS A 1 107 ? 12.692 9.074 -5.436 1.00 86.56 107 LYS A O 1
ATOM 832 N N . TRP A 1 108 ? 14.763 8.260 -5.686 1.00 81.81 108 TRP A N 1
ATOM 833 C CA . TRP A 1 108 ? 15.106 8.338 -4.260 1.00 81.81 108 TRP A CA 1
ATOM 834 C C . TRP A 1 108 ? 14.923 9.758 -3.692 1.00 81.81 108 TRP A C 1
ATOM 836 O O . TRP A 1 108 ? 14.544 9.918 -2.537 1.00 81.81 108 TRP A O 1
ATOM 846 N N . SER A 1 109 ? 15.110 10.785 -4.530 1.00 81.88 109 SER A N 1
ATOM 847 C CA . SER A 1 109 ? 14.886 12.191 -4.186 1.00 81.88 109 SER A CA 1
ATOM 848 C C . SER A 1 109 ? 13.433 12.524 -3.846 1.00 81.88 109 SER A C 1
ATOM 850 O O . SER A 1 109 ? 13.197 13.493 -3.135 1.00 81.88 109 SER A O 1
ATOM 852 N N . ASP A 1 110 ? 12.453 11.764 -4.346 1.00 83.19 110 ASP A N 1
ATOM 853 C CA . ASP A 1 110 ? 11.043 12.028 -4.039 1.00 83.19 110 ASP A CA 1
ATOM 854 C C . ASP A 1 110 ? 10.727 11.740 -2.564 1.00 83.19 110 ASP A C 1
ATOM 856 O O . ASP A 1 110 ? 9.893 12.425 -1.986 1.00 83.19 110 ASP A O 1
ATOM 860 N N . ALA A 1 111 ? 11.460 10.825 -1.919 1.00 76.12 111 ALA A N 1
ATOM 861 C CA . ALA A 1 111 ? 11.343 10.572 -0.480 1.00 76.12 111 ALA A CA 1
ATOM 862 C C . ALA A 1 111 ? 11.957 11.684 0.393 1.00 76.12 111 ALA A C 1
ATOM 864 O O . ALA A 1 111 ? 11.705 11.728 1.593 1.00 76.12 111 ALA A O 1
ATOM 865 N N . LEU A 1 112 ? 12.771 12.570 -0.194 1.00 75.88 112 LEU A N 1
ATOM 866 C CA . LEU A 1 112 ? 13.370 13.720 0.493 1.00 75.88 112 LEU A CA 1
ATOM 867 C C . LEU A 1 112 ? 12.564 15.009 0.305 1.00 75.88 112 LEU A C 1
ATOM 869 O O . LEU A 1 112 ? 12.879 16.024 0.925 1.00 75.88 112 LEU A O 1
ATOM 873 N N . LYS A 1 113 ? 11.533 14.995 -0.545 1.00 84.06 113 LYS A N 1
ATOM 874 C CA . LYS A 1 113 ? 10.635 16.137 -0.699 1.00 84.06 113 LYS A CA 1
ATOM 875 C C . LYS A 1 113 ? 9.681 16.177 0.487 1.00 84.06 113 LYS A C 1
ATOM 877 O O . LYS A 1 113 ? 8.886 15.264 0.686 1.00 84.06 113 LYS A O 1
ATOM 882 N N . LEU A 1 114 ? 9.759 17.257 1.256 1.00 87.25 114 LEU A N 1
ATOM 883 C CA . LEU A 1 114 ? 8.805 17.550 2.317 1.00 87.25 114 LEU A CA 1
ATOM 884 C C . LEU A 1 114 ? 7.450 17.906 1.706 1.00 87.25 114 LEU A C 1
ATOM 886 O O . LEU A 1 114 ? 7.3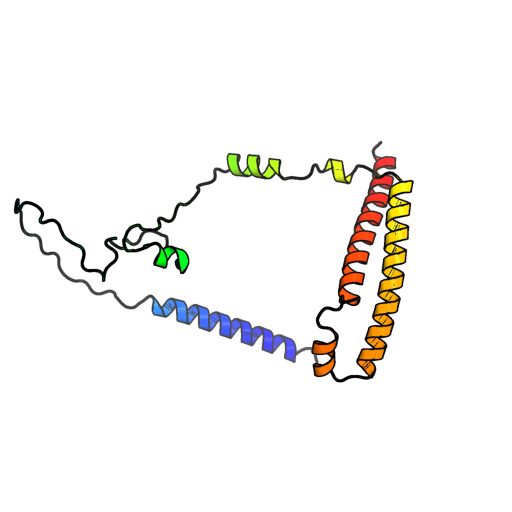77 18.726 0.789 1.00 87.25 114 LEU A O 1
ATOM 890 N N . LYS A 1 115 ? 6.378 17.305 2.228 1.00 87.69 115 LYS A N 1
ATOM 891 C CA . LYS A 1 115 ? 5.014 17.746 1.921 1.00 87.69 115 LYS A CA 1
ATOM 892 C C . LYS A 1 115 ? 4.750 19.104 2.577 1.00 87.69 115 LYS A C 1
ATOM 894 O O . LYS A 1 115 ? 5.385 19.447 3.582 1.00 87.69 115 LYS A O 1
ATOM 899 N N . ASN A 1 116 ? 3.773 19.840 2.049 1.00 92.81 116 ASN A N 1
ATOM 900 C CA . ASN A 1 116 ? 3.256 21.042 2.697 1.00 92.81 116 ASN A CA 1
ATOM 901 C C . ASN A 1 116 ? 2.741 20.687 4.098 1.00 92.81 116 ASN A C 1
ATOM 903 O O . ASN A 1 116 ? 1.945 19.763 4.262 1.00 92.81 116 ASN A O 1
ATOM 907 N N . TYR A 1 117 ? 3.190 21.424 5.116 1.00 92.19 117 TYR A N 1
ATOM 908 C CA . TYR A 1 117 ? 2.857 21.112 6.510 1.00 92.19 117 TYR A CA 1
ATOM 909 C C . TYR A 1 117 ? 1.362 21.200 6.806 1.00 92.19 117 TYR A C 1
ATOM 911 O O . TYR A 1 117 ? 0.871 20.423 7.617 1.00 92.19 117 TYR A O 1
ATOM 919 N N . GLN A 1 118 ? 0.653 22.120 6.153 1.00 94.88 118 GLN A N 1
ATOM 920 C CA . GLN A 1 118 ? -0.777 22.310 6.368 1.00 94.88 118 GLN A CA 1
ATOM 921 C C . GLN A 1 118 ? -1.596 21.151 5.784 1.00 94.88 118 GLN A C 1
ATOM 923 O O . GLN A 1 118 ? -2.343 20.520 6.520 1.00 94.88 118 GLN A O 1
ATOM 928 N N . GLU A 1 119 ? -1.353 20.783 4.523 1.00 92.69 119 GLU A N 1
ATOM 929 C CA . GLU A 1 119 ? -1.982 19.617 3.878 1.00 92.69 119 GLU A CA 1
ATOM 930 C C . GLU A 1 119 ? -1.689 18.322 4.652 1.00 92.69 119 GLU A C 1
ATOM 932 O O . GLU A 1 119 ? -2.586 17.545 4.958 1.00 92.69 119 GLU A O 1
ATOM 937 N N . HIS A 1 120 ? -0.430 18.114 5.052 1.00 92.94 120 HIS A N 1
ATOM 938 C CA . HIS A 1 120 ? -0.040 16.942 5.835 1.00 92.94 120 HIS A CA 1
ATOM 939 C C . HIS A 1 120 ? -0.692 16.914 7.228 1.00 92.94 120 HIS A C 1
ATOM 941 O O . HIS A 1 120 ? -0.937 15.840 7.776 1.00 92.94 120 HIS A O 1
ATOM 947 N N . GLN A 1 121 ? -0.956 18.075 7.830 1.00 93.44 121 GLN A N 1
ATOM 948 C CA . GLN A 1 121 ? -1.658 18.156 9.106 1.00 93.44 121 GLN A CA 1
ATOM 949 C C . GLN A 1 121 ? -3.143 17.811 8.938 1.00 93.44 121 GLN A C 1
ATOM 951 O O . GLN A 1 121 ? -3.655 17.010 9.717 1.00 93.44 121 GLN A O 1
ATOM 956 N N . GLU A 1 122 ? -3.796 18.336 7.900 1.00 95.25 122 GLU A N 1
ATOM 957 C CA . GLU A 1 122 ? -5.193 18.032 7.560 1.00 95.25 122 GLU A CA 1
ATOM 958 C C . GLU A 1 122 ? -5.384 16.524 7.289 1.00 95.25 122 GLU A C 1
ATOM 960 O O . GLU A 1 122 ? -6.199 15.878 7.950 1.00 95.25 122 GLU A O 1
ATOM 965 N N . GLU A 1 123 ? -4.545 15.913 6.439 1.00 93.56 123 GLU A N 1
ATOM 966 C CA . GLU A 1 123 ? -4.565 14.463 6.152 1.00 93.56 123 GLU A CA 1
ATOM 967 C C . GLU A 1 123 ? -4.401 13.606 7.425 1.00 93.56 123 GLU A C 1
ATOM 969 O O . GLU A 1 123 ? -5.021 12.544 7.590 1.00 93.56 123 GLU A O 1
ATOM 974 N N . ARG A 1 124 ? -3.550 14.053 8.358 1.00 93.88 124 ARG A N 1
ATOM 975 C CA . ARG A 1 124 ? -3.312 13.353 9.628 1.00 93.88 124 ARG A CA 1
ATOM 976 C C . ARG A 1 124 ? -4.480 13.490 10.585 1.00 93.88 124 ARG A C 1
ATOM 978 O O . ARG A 1 124 ? -4.823 12.508 11.243 1.00 93.88 124 ARG A O 1
ATOM 985 N N . GLU A 1 125 ? -5.083 14.667 10.676 1.00 95.25 125 GLU A N 1
ATOM 986 C CA . GLU A 1 125 ? -6.261 14.900 11.509 1.00 95.25 125 GLU A CA 1
ATOM 987 C C . GLU A 1 125 ? -7.439 14.040 11.046 1.00 95.25 125 GLU A C 1
ATOM 989 O O . GLU A 1 125 ? -8.052 13.353 11.869 1.00 95.25 125 GLU A O 1
ATOM 994 N N . GLU A 1 126 ? -7.681 13.967 9.736 1.00 95.38 126 GLU A N 1
ATOM 995 C CA . GLU A 1 126 ? -8.683 13.076 9.144 1.00 95.38 126 GLU A CA 1
ATOM 996 C C . GLU A 1 126 ? -8.395 11.601 9.457 1.00 95.38 126 GLU A C 1
ATOM 998 O O . GLU A 1 126 ? -9.277 10.857 9.900 1.00 95.38 126 GLU A O 1
ATOM 1003 N N . SER A 1 127 ? -7.140 11.175 9.298 1.00 93.62 127 SER A N 1
ATOM 1004 C CA . SER A 1 127 ? -6.720 9.797 9.574 1.00 93.62 127 SER A CA 1
ATOM 1005 C C . SER A 1 127 ? -6.883 9.419 11.050 1.00 93.62 127 SER A C 1
ATOM 1007 O O . SER A 1 127 ? -7.311 8.305 11.365 1.00 93.62 127 SER A O 1
ATOM 1009 N N . ILE A 1 128 ? -6.592 10.341 11.973 1.00 95.56 128 ILE A N 1
ATOM 1010 C CA . ILE A 1 128 ? -6.782 10.149 13.419 1.00 95.56 128 ILE A CA 1
ATOM 1011 C C . ILE A 1 128 ? -8.273 10.124 13.773 1.00 95.56 128 ILE A C 1
ATOM 1013 O O . ILE A 1 128 ? -8.695 9.299 14.590 1.00 95.56 128 ILE A O 1
ATOM 1017 N N . ALA A 1 129 ? -9.091 10.974 13.148 1.00 96.06 129 ALA A N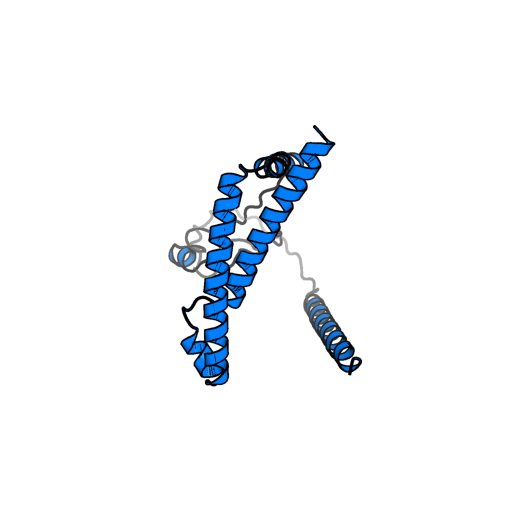 1
ATOM 1018 C CA . ALA A 1 129 ? -10.540 10.958 13.329 1.00 96.06 129 ALA A CA 1
ATOM 1019 C C . ALA A 1 129 ? -11.146 9.620 12.871 1.00 96.06 129 ALA A C 1
ATOM 1021 O O . ALA A 1 129 ? -11.905 8.995 13.619 1.00 96.06 129 ALA A O 1
ATOM 1022 N N . ALA A 1 130 ? -10.733 9.118 11.703 1.00 93.75 130 ALA A N 1
ATOM 1023 C CA . ALA A 1 130 ? -11.124 7.800 11.212 1.00 93.75 130 ALA A CA 1
ATOM 1024 C C . ALA A 1 130 ? -10.646 6.672 12.145 1.00 93.75 130 ALA A C 1
ATOM 1026 O O . ALA A 1 130 ? -11.387 5.728 12.427 1.00 93.75 130 ALA A O 1
ATOM 1027 N N . LEU A 1 131 ? -9.426 6.773 12.684 1.00 95.31 131 LEU A N 1
ATOM 1028 C CA . LEU A 1 131 ? -8.884 5.802 13.636 1.00 95.31 131 LEU A CA 1
ATOM 1029 C C . LEU A 1 131 ? -9.704 5.748 14.934 1.00 95.31 131 LEU A C 1
ATOM 1031 O O . LEU A 1 131 ? -9.946 4.662 15.468 1.00 95.31 131 LEU A O 1
ATOM 1035 N N . LYS A 1 132 ? -10.175 6.900 15.427 1.00 95.88 132 LYS A N 1
ATOM 1036 C CA . LYS A 1 132 ? -11.076 6.983 16.584 1.00 95.88 132 LYS A CA 1
ATOM 1037 C C . LYS A 1 132 ? -12.395 6.264 16.307 1.00 95.88 132 LYS A C 1
ATOM 1039 O O . LYS A 1 132 ? -12.829 5.462 17.132 1.00 95.88 132 LYS A O 1
ATOM 1044 N N . GLU A 1 133 ? -13.005 6.498 15.147 1.00 94.38 133 GLU A N 1
ATOM 1045 C CA . GLU A 1 133 ? -14.251 5.827 14.765 1.00 94.38 133 GLU A CA 1
ATOM 1046 C C . GLU A 1 133 ? -14.074 4.304 14.672 1.00 94.38 133 GLU A C 1
ATOM 1048 O O . GLU A 1 133 ? -14.868 3.541 15.229 1.00 94.38 133 GLU A O 1
ATOM 1053 N N . LEU A 1 134 ? -12.993 3.845 14.035 1.00 94.75 134 LEU A N 1
ATOM 1054 C CA . LEU A 1 134 ? -12.659 2.422 13.950 1.00 94.75 134 LEU A CA 1
ATOM 1055 C C . LEU A 1 134 ? -12.408 1.802 15.328 1.00 94.75 134 LEU A C 1
ATOM 1057 O O . LEU A 1 134 ? -12.798 0.659 15.559 1.00 94.75 134 LEU A O 1
ATOM 1061 N N . SER A 1 135 ? -11.807 2.552 16.252 1.00 95.56 135 SER A N 1
ATOM 1062 C CA . SER A 1 135 ? -11.581 2.107 17.630 1.00 95.56 135 SER A CA 1
ATOM 1063 C C . SER A 1 135 ? -12.899 1.921 18.383 1.00 95.56 135 SER A C 1
ATOM 1065 O O . SER A 1 135 ? -13.077 0.902 19.046 1.00 95.56 135 SER A O 1
ATOM 1067 N N . CYS A 1 136 ? -13.860 2.839 18.227 1.00 94.56 136 CYS A N 1
ATOM 1068 C CA . CYS A 1 136 ? -15.207 2.674 18.783 1.00 94.56 136 CYS A CA 1
ATOM 1069 C C . CYS A 1 136 ? -15.900 1.426 18.217 1.00 94.56 136 CYS A C 1
ATOM 1071 O O . CYS A 1 136 ? -16.426 0.620 18.982 1.00 94.56 136 CYS A O 1
ATOM 1073 N N . ARG A 1 137 ? -15.836 1.222 16.894 1.00 93.25 137 ARG A N 1
ATOM 1074 C CA . ARG A 1 137 ? -16.392 0.024 16.240 1.00 93.25 137 ARG A CA 1
ATOM 1075 C C . ARG A 1 137 ? -15.726 -1.261 16.734 1.00 93.25 137 ARG A C 1
ATOM 1077 O O . ARG A 1 137 ? -16.412 -2.253 16.959 1.00 93.25 137 ARG A O 1
ATOM 1084 N N . TYR A 1 138 ? -14.409 -1.248 16.933 1.00 94.69 138 TYR A N 1
ATOM 1085 C CA . TYR A 1 138 ? -13.670 -2.391 17.467 1.00 94.69 138 TYR A CA 1
ATOM 1086 C C . TYR A 1 138 ? -14.119 -2.749 18.890 1.00 94.69 138 TYR A C 1
ATOM 1088 O O . TYR A 1 138 ? -14.318 -3.927 19.181 1.00 94.69 138 TYR A O 1
ATOM 1096 N N . THR A 1 139 ? -14.362 -1.754 19.749 1.00 95.00 139 THR A N 1
ATOM 1097 C CA . THR A 1 139 ? -14.929 -1.981 21.087 1.00 95.00 139 THR A CA 1
ATOM 1098 C C . THR A 1 139 ? -16.308 -2.639 21.005 1.00 95.00 139 THR A C 1
ATOM 1100 O O . THR A 1 139 ? -16.524 -3.663 21.649 1.00 95.00 139 THR A O 1
ATOM 1103 N N . SER A 1 140 ? -17.209 -2.139 20.150 1.00 91.75 140 SER A N 1
ATOM 1104 C CA . SER A 1 140 ? -18.528 -2.757 19.939 1.00 91.75 140 SER A CA 1
ATOM 1105 C C . SER A 1 140 ? -18.426 -4.198 19.418 1.00 91.75 140 SER A C 1
ATOM 1107 O O . SER A 1 140 ? -19.132 -5.082 19.899 1.00 91.75 140 SER A O 1
ATOM 1109 N N . MET A 1 141 ? -17.494 -4.481 18.500 1.00 90.12 141 MET A N 1
ATOM 1110 C CA . MET A 1 141 ? -17.251 -5.844 18.006 1.00 90.12 141 MET A CA 1
ATOM 1111 C C . MET A 1 141 ? -16.762 -6.802 19.098 1.00 90.12 141 MET A C 1
ATOM 1113 O O . MET A 1 141 ? -17.124 -7.979 19.076 1.00 90.12 141 MET A O 1
ATOM 1117 N N . ILE A 1 142 ? -15.955 -6.319 20.049 1.00 92.12 142 ILE A N 1
ATOM 1118 C CA . ILE A 1 142 ? -15.521 -7.107 21.211 1.00 92.12 142 ILE A CA 1
ATOM 1119 C C . ILE A 1 142 ? -16.710 -7.395 22.134 1.00 92.12 142 ILE A C 1
ATOM 1121 O O . ILE A 1 142 ? -16.866 -8.521 22.605 1.00 92.12 142 ILE A O 1
ATOM 1125 N N . GLU A 1 143 ? -17.576 -6.410 22.377 1.00 91.69 143 GLU A N 1
ATOM 1126 C CA . GLU A 1 143 ? -18.778 -6.596 23.199 1.00 91.69 143 GLU A CA 1
ATOM 1127 C C . GLU A 1 143 ? -19.737 -7.640 22.608 1.00 91.69 143 GLU A C 1
ATOM 1129 O O . GLU A 1 143 ? -20.356 -8.412 23.344 1.00 91.69 143 GLU A O 1
ATOM 1134 N N . GLU A 1 144 ? -19.861 -7.690 21.281 1.00 88.38 144 GLU A N 1
ATOM 1135 C CA . GLU A 1 144 ? -20.648 -8.706 20.578 1.00 88.38 144 GLU A CA 1
ATOM 1136 C C . GLU A 1 144 ? -19.995 -10.093 20.615 1.00 88.38 144 GLU A C 1
ATOM 1138 O O . GLU A 1 144 ? -20.692 -11.102 20.749 1.00 88.38 144 GLU A O 1
ATOM 1143 N N . GLU A 1 145 ? -18.665 -10.152 20.551 1.00 88.69 145 GLU A N 1
ATOM 1144 C CA . GLU A 1 145 ? -17.893 -11.395 20.628 1.00 88.69 145 GLU A CA 1
ATOM 1145 C C . GLU A 1 145 ? -18.041 -12.092 21.983 1.00 88.69 145 GLU A C 1
ATOM 1147 O O . GLU A 1 145 ? -18.090 -13.317 22.038 1.00 88.69 145 GLU A O 1
ATOM 1152 N N . ILE A 1 146 ? -18.208 -11.329 23.069 1.00 90.44 146 ILE A N 1
ATOM 1153 C CA . ILE A 1 146 ? -18.485 -11.877 24.407 1.00 90.44 146 ILE A CA 1
ATOM 1154 C C . ILE A 1 146 ? -19.859 -12.572 24.458 1.00 90.44 146 ILE A C 1
ATOM 1156 O O . ILE A 1 146 ? -20.047 -13.525 25.214 1.00 90.44 146 ILE A O 1
ATOM 1160 N N . LYS A 1 147 ? -20.832 -12.107 23.666 1.00 90.62 147 LYS A N 1
ATOM 1161 C CA . LYS A 1 147 ? -22.230 -12.568 23.726 1.00 90.62 147 LYS A CA 1
ATOM 1162 C C . LYS A 1 147 ? -22.513 -13.789 22.842 1.00 90.62 147 LYS A C 1
ATOM 1164 O O . LYS A 1 147 ? -23.470 -14.512 23.116 1.00 90.62 147 LYS A O 1
ATOM 1169 N N . LYS A 1 148 ? -21.740 -14.010 21.773 1.00 88.06 148 LYS A N 1
ATOM 1170 C CA . LYS A 1 148 ? -22.059 -14.976 20.702 1.00 88.06 148 LYS A CA 1
ATOM 1171 C C . LYS A 1 148 ? -21.029 -16.105 20.589 1.00 88.06 148 LYS A C 1
ATOM 1173 O O . LYS A 1 148 ? -19.875 -15.976 20.979 1.00 88.06 148 LYS A O 1
ATOM 1178 N N . LYS A 1 149 ? -21.450 -17.240 20.018 1.00 90.19 149 LYS A N 1
ATOM 1179 C CA . LYS A 1 149 ? -20.564 -18.377 19.704 1.00 90.19 149 LYS A CA 1
ATOM 1180 C C . LYS A 1 149 ? -19.727 -18.097 18.441 1.00 90.19 149 LYS A C 1
ATOM 1182 O O . LYS A 1 149 ? -20.208 -17.407 17.544 1.00 90.19 149 LYS A O 1
ATOM 1187 N N . PRO A 1 150 ? -18.527 -18.696 18.302 1.00 84.12 150 PRO A N 1
ATOM 1188 C CA . PRO A 1 150 ? -17.602 -18.396 17.201 1.00 84.12 150 PRO A CA 1
ATOM 1189 C C . PRO A 1 150 ? -18.152 -18.726 15.804 1.00 84.12 150 PRO A C 1
ATOM 1191 O O . PRO A 1 150 ? -17.876 -17.999 14.859 1.00 84.12 150 PRO A O 1
ATOM 1194 N N . GLU A 1 151 ? -18.965 -19.774 15.659 1.00 86.44 151 GLU A N 1
ATOM 1195 C CA . GLU A 1 151 ? -19.554 -20.157 14.363 1.00 86.44 151 GLU A CA 1
ATOM 1196 C C . GLU A 1 151 ? -20.593 -19.143 13.863 1.00 86.44 151 GLU A C 1
ATOM 1198 O O . GLU A 1 151 ? -20.666 -18.864 12.670 1.00 86.44 151 GLU A O 1
ATOM 1203 N N . GLN A 1 152 ? -21.359 -18.546 14.781 1.00 85.25 152 GLN A N 1
ATOM 1204 C CA . GLN A 1 152 ? -22.343 -17.507 14.464 1.00 85.25 152 GLN A CA 1
ATOM 1205 C C . GLN A 1 152 ? -21.650 -16.184 14.117 1.00 85.25 152 GLN A C 1
ATOM 1207 O O . GLN A 1 152 ? -22.062 -15.495 13.190 1.00 85.25 152 GLN A O 1
ATOM 1212 N N . LEU A 1 153 ? -20.535 -15.875 14.788 1.00 83.75 153 LEU A N 1
ATOM 1213 C CA . LEU A 1 153 ? -19.725 -14.691 14.494 1.00 83.75 153 LEU A CA 1
ATOM 1214 C C . LEU A 1 153 ? -19.125 -14.708 13.084 1.00 83.75 153 LEU A C 1
ATOM 1216 O O . LEU A 1 153 ? -18.991 -13.649 12.482 1.00 83.75 153 LEU A O 1
ATOM 1220 N N . LEU A 1 154 ? -18.770 -15.879 12.545 1.00 83.69 154 LEU A N 1
ATOM 1221 C CA . LEU A 1 154 ? -18.248 -15.983 11.176 1.00 83.69 154 LEU A CA 1
ATOM 1222 C C . LEU A 1 154 ? -19.291 -15.579 10.128 1.00 83.69 154 LEU A C 1
ATOM 1224 O O . LEU A 1 154 ? -18.937 -14.968 9.123 1.00 83.69 154 LEU A O 1
ATOM 1228 N N . VAL A 1 155 ? -20.561 -15.909 10.369 1.00 87.69 155 VAL A N 1
ATOM 1229 C CA . VAL A 1 155 ? -21.669 -15.541 9.479 1.00 87.69 155 VAL A CA 1
ATOM 1230 C C . VAL A 1 155 ? -22.034 -14.068 9.666 1.00 87.69 155 VAL A C 1
ATOM 1232 O O . VAL A 1 155 ? -22.176 -13.354 8.680 1.00 87.69 155 VAL A O 1
ATOM 1235 N N . ASP A 1 156 ? -22.101 -13.588 10.911 1.00 84.88 156 ASP A N 1
ATOM 1236 C CA . ASP A 1 156 ? -22.451 -12.195 11.222 1.00 84.88 156 ASP A CA 1
ATOM 1237 C C . ASP A 1 156 ? -21.402 -11.187 10.721 1.00 84.88 156 ASP A C 1
ATOM 1239 O O . ASP A 1 156 ? -21.743 -10.082 10.299 1.00 84.88 156 ASP A O 1
ATOM 1243 N N . ARG A 1 157 ? -20.116 -11.558 10.757 1.00 85.38 157 ARG A N 1
ATOM 1244 C CA . ARG A 1 157 ? -19.006 -10.706 10.296 1.00 85.38 157 ARG A CA 1
ATOM 1245 C C . ARG A 1 157 ? -18.817 -10.749 8.777 1.00 85.38 157 ARG A C 1
ATOM 1247 O O . ARG A 1 157 ? -18.034 -9.967 8.240 1.00 85.38 157 ARG A O 1
ATOM 1254 N N . ALA A 1 158 ? -19.526 -11.624 8.063 1.00 86.50 158 ALA A N 1
ATOM 1255 C CA . ALA A 1 158 ? -19.426 -11.700 6.613 1.00 86.50 158 ALA A CA 1
ATOM 1256 C C . ALA A 1 158 ? -19.926 -10.393 5.969 1.00 86.50 158 ALA A C 1
ATOM 1258 O O . ALA A 1 158 ? -21.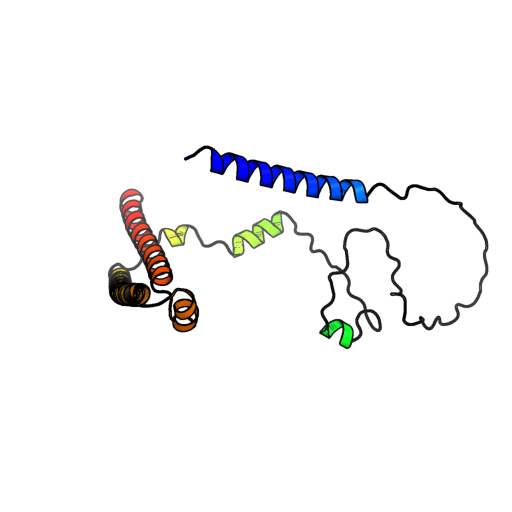087 -10.016 6.097 1.00 86.50 158 ALA A O 1
ATOM 1259 N N . GLY A 1 159 ? -19.034 -9.691 5.267 1.00 87.31 159 GLY A N 1
ATOM 1260 C CA . GLY A 1 159 ? -19.339 -8.415 4.611 1.00 87.31 159 GLY A CA 1
ATOM 1261 C C . GLY A 1 159 ? -19.180 -7.176 5.499 1.00 87.31 159 GLY A C 1
ATOM 1262 O O . GLY A 1 159 ? -19.306 -6.062 4.992 1.00 87.31 159 GLY A O 1
ATOM 1263 N N . GLN A 1 160 ? -18.854 -7.336 6.787 1.00 85.62 160 GLN A N 1
ATOM 1264 C CA . GLN A 1 160 ? -18.456 -6.218 7.643 1.00 85.62 160 GLN A CA 1
ATOM 1265 C C . GLN A 1 160 ? -16.956 -5.920 7.504 1.00 85.62 160 GLN A C 1
ATOM 1267 O O . GLN A 1 160 ? -16.152 -6.789 7.174 1.00 85.62 160 GLN A O 1
ATOM 1272 N N . ILE A 1 161 ? -16.568 -4.667 7.756 1.00 84.44 161 ILE A N 1
ATOM 1273 C CA . ILE A 1 161 ? -15.158 -4.258 7.751 1.00 84.44 161 ILE A CA 1
ATOM 1274 C C . ILE A 1 161 ? -14.491 -4.775 9.025 1.00 84.44 161 ILE A C 1
ATOM 1276 O O . ILE A 1 161 ? -14.875 -4.372 10.122 1.00 84.44 161 ILE A O 1
ATOM 1280 N N . ASP A 1 162 ? -13.435 -5.577 8.886 1.00 89.44 162 ASP A N 1
ATOM 1281 C CA . ASP A 1 162 ? -12.609 -6.008 10.015 1.00 89.44 162 ASP A CA 1
ATOM 1282 C C . ASP A 1 162 ? -11.884 -4.810 10.653 1.00 89.44 162 ASP A C 1
ATOM 1284 O O . ASP A 1 162 ? -10.812 -4.385 10.205 1.00 89.44 162 ASP A O 1
ATOM 1288 N N . ALA A 1 163 ? -12.455 -4.270 11.737 1.00 92.62 163 ALA A N 1
ATOM 1289 C CA . ALA A 1 163 ? -11.956 -3.064 12.400 1.00 92.62 163 ALA A CA 1
ATOM 1290 C C . ALA A 1 163 ? -10.493 -3.207 12.848 1.00 92.62 163 ALA A C 1
ATOM 1292 O O . ALA A 1 163 ? -9.700 -2.288 12.670 1.00 92.62 163 ALA A O 1
ATOM 1293 N N . LYS A 1 164 ? -10.095 -4.389 13.337 1.00 92.56 164 LYS A N 1
ATOM 1294 C CA . LYS A 1 164 ? -8.707 -4.676 13.729 1.00 92.56 164 LYS A CA 1
ATOM 1295 C C . LYS A 1 164 ? -7.725 -4.528 12.565 1.00 92.56 164 LYS A C 1
ATOM 1297 O O . LYS A 1 164 ? -6.707 -3.858 12.715 1.00 92.56 164 LYS A O 1
ATOM 1302 N N . MET A 1 165 ? -8.019 -5.155 11.424 1.00 94.00 165 MET A N 1
ATOM 1303 C CA . MET A 1 165 ? -7.149 -5.086 10.244 1.00 94.00 165 MET A CA 1
ATOM 1304 C C . MET A 1 165 ? -7.095 -3.661 9.697 1.00 94.00 165 MET A C 1
ATOM 1306 O O . MET A 1 165 ? -6.019 -3.175 9.352 1.00 94.00 165 MET A O 1
ATOM 1310 N N . ARG A 1 166 ? -8.233 -2.956 9.684 1.00 94.94 166 ARG A N 1
ATOM 1311 C CA . ARG A 1 166 ? -8.287 -1.573 9.207 1.00 94.94 166 ARG A CA 1
ATOM 1312 C C . ARG A 1 166 ? -7.501 -0.614 10.104 1.00 94.94 166 ARG A C 1
ATOM 1314 O O . ARG A 1 166 ? -6.768 0.211 9.573 1.00 94.94 166 ARG A O 1
ATOM 1321 N N . ILE A 1 167 ? -7.602 -0.754 11.430 1.00 95.50 167 ILE A N 1
ATOM 1322 C CA . ILE A 1 167 ? -6.803 0.008 12.407 1.00 95.50 167 ILE A CA 1
ATOM 1323 C C . ILE A 1 167 ? -5.310 -0.187 12.142 1.00 95.50 167 ILE A C 1
ATOM 1325 O O . ILE A 1 167 ? -4.575 0.793 12.092 1.00 95.50 167 ILE A O 1
ATOM 1329 N N . GLN A 1 168 ? -4.869 -1.432 11.939 1.00 95.12 168 GLN A N 1
ATOM 1330 C CA . GLN A 1 168 ? -3.462 -1.733 11.661 1.00 95.12 168 GLN A CA 1
ATOM 1331 C C . GLN A 1 168 ? -2.982 -1.053 10.375 1.00 95.12 168 GLN A C 1
ATOM 1333 O O . GLN A 1 168 ? -1.977 -0.354 10.402 1.00 95.12 168 GLN A O 1
ATOM 1338 N N . GLN A 1 169 ? -3.742 -1.164 9.283 1.00 95.44 169 GLN A N 1
ATOM 1339 C CA . GLN A 1 169 ? -3.398 -0.522 8.010 1.00 95.44 169 GLN A CA 1
ATOM 1340 C C . GLN A 1 169 ? -3.322 1.008 8.113 1.00 95.44 169 GLN A C 1
ATOM 1342 O O . GLN A 1 169 ? -2.386 1.609 7.592 1.00 95.44 169 GLN A O 1
ATOM 1347 N N . THR A 1 170 ? -4.294 1.640 8.782 1.00 94.81 170 THR A N 1
ATOM 1348 C CA . THR A 1 170 ? -4.303 3.099 8.974 1.00 94.81 170 THR A CA 1
ATOM 1349 C C . THR A 1 170 ? -3.138 3.552 9.851 1.00 94.81 170 THR A C 1
ATOM 1351 O O . THR A 1 170 ? -2.514 4.570 9.564 1.00 94.81 170 THR A O 1
ATOM 1354 N N . LEU A 1 171 ? -2.820 2.797 10.908 1.00 95.88 171 LEU A N 1
ATOM 1355 C CA . LEU A 1 171 ? -1.690 3.097 11.783 1.00 95.88 171 LEU A CA 1
ATOM 1356 C C . LEU A 1 171 ? -0.362 2.992 11.026 1.00 95.88 171 LEU A C 1
ATOM 1358 O O . LEU A 1 171 ? 0.462 3.893 11.144 1.00 95.88 171 LEU A O 1
ATOM 1362 N N . ASP A 1 172 ? -0.168 1.929 10.245 1.00 96.06 172 ASP A N 1
ATOM 1363 C CA . ASP A 1 172 ? 1.059 1.724 9.472 1.00 96.06 172 ASP A CA 1
ATOM 1364 C C . ASP A 1 172 ? 1.298 2.895 8.508 1.00 96.06 172 ASP A C 1
ATOM 1366 O O . ASP A 1 172 ? 2.395 3.449 8.491 1.00 96.06 172 ASP A O 1
ATOM 1370 N N . GLN A 1 173 ? 0.258 3.335 7.790 1.00 93.62 173 GLN A N 1
ATOM 1371 C CA . GLN A 1 173 ? 0.315 4.499 6.894 1.00 93.62 173 GLN A CA 1
ATOM 1372 C C . GLN A 1 173 ? 0.647 5.799 7.645 1.00 93.62 173 GLN A C 1
ATOM 1374 O O . GLN A 1 173 ? 1.591 6.507 7.290 1.00 93.62 173 GLN A O 1
ATOM 1379 N N . LEU A 1 174 ? -0.071 6.085 8.737 1.00 95.06 174 LEU A N 1
ATOM 1380 C CA . LEU A 1 174 ? 0.140 7.296 9.535 1.00 95.06 174 LEU A CA 1
ATOM 1381 C C . LEU A 1 174 ? 1.556 7.352 10.120 1.00 95.06 174 LEU A C 1
ATOM 1383 O O . LEU A 1 174 ? 2.184 8.415 10.145 1.00 95.06 174 LEU A O 1
ATOM 1387 N N . MET A 1 175 ? 2.067 6.213 10.589 1.00 94.62 175 MET A N 1
ATOM 1388 C CA . MET A 1 175 ? 3.419 6.101 11.124 1.00 94.62 175 MET A CA 1
ATOM 1389 C C . MET A 1 175 ? 4.467 6.312 10.034 1.00 94.62 175 MET A C 1
ATOM 1391 O O . MET A 1 175 ? 5.412 7.067 10.264 1.00 94.62 175 MET A O 1
ATOM 1395 N N . THR A 1 176 ? 4.310 5.700 8.854 1.00 92.25 176 THR A N 1
ATOM 1396 C CA . THR A 1 176 ? 5.257 5.897 7.747 1.00 92.25 176 THR A CA 1
ATOM 1397 C C . THR A 1 176 ? 5.319 7.353 7.305 1.00 92.25 176 THR A C 1
ATOM 1399 O O . THR A 1 176 ? 6.419 7.886 7.167 1.00 92.25 176 THR A O 1
ATOM 1402 N N . ASP A 1 177 ? 4.172 8.023 7.180 1.00 90.88 177 ASP A N 1
ATOM 1403 C CA . ASP A 1 177 ? 4.110 9.418 6.733 1.00 90.88 177 ASP A CA 1
ATOM 1404 C C . ASP A 1 177 ? 4.696 10.373 7.779 1.00 90.88 177 ASP A C 1
ATOM 1406 O O . ASP A 1 177 ? 5.518 11.236 7.464 1.00 90.88 177 ASP A O 1
ATOM 1410 N N . THR A 1 178 ? 4.370 10.157 9.057 1.00 92.00 178 THR A N 1
ATOM 1411 C CA . THR A 1 178 ? 4.907 10.965 10.162 1.00 92.00 178 THR A CA 1
ATOM 1412 C C . THR A 1 178 ? 6.427 10.816 10.285 1.00 92.00 178 THR A C 1
ATOM 1414 O O . THR A 1 178 ? 7.145 11.804 10.476 1.00 92.00 178 THR A O 1
ATOM 1417 N N . LEU A 1 179 ? 6.941 9.587 10.183 1.00 92.44 179 LEU A N 1
ATOM 1418 C CA . LEU A 1 179 ? 8.379 9.328 10.250 1.00 92.44 179 LEU A CA 1
ATOM 1419 C C . LEU A 1 179 ? 9.103 9.944 9.054 1.00 92.44 179 LEU A C 1
ATOM 1421 O O . LEU A 1 179 ? 10.133 10.584 9.243 1.00 92.44 179 LEU A O 1
ATOM 1425 N N . LEU A 1 180 ? 8.553 9.815 7.848 1.00 90.50 180 LEU A N 1
ATOM 1426 C CA . LEU A 1 180 ? 9.157 10.375 6.644 1.00 90.50 180 LEU A CA 1
ATOM 1427 C C . LEU A 1 180 ? 9.184 11.909 6.679 1.00 90.50 180 LEU A C 1
ATOM 1429 O O . LEU A 1 180 ? 10.229 12.492 6.402 1.00 90.50 180 LEU A O 1
ATOM 1433 N N . GLN A 1 181 ? 8.105 12.568 7.118 1.00 90.75 181 GLN A N 1
ATOM 1434 C CA . GLN A 1 181 ? 8.072 14.030 7.253 1.00 90.75 181 GLN A CA 1
ATOM 1435 C C . GLN A 1 181 ? 9.045 14.534 8.336 1.00 90.75 181 GLN A C 1
ATOM 1437 O O . GLN A 1 181 ? 9.754 15.519 8.128 1.00 90.75 181 GLN A O 1
ATOM 1442 N N . SER A 1 182 ? 9.118 13.861 9.490 1.00 90.94 182 SER A N 1
ATOM 1443 C CA . SER A 1 182 ? 10.030 14.261 10.577 1.00 90.94 182 SER A CA 1
ATOM 1444 C C . SER A 1 182 ? 11.503 14.043 10.221 1.00 90.94 182 SER A C 1
ATOM 1446 O O . SER A 1 182 ? 12.319 14.946 10.409 1.00 90.94 182 SER A O 1
ATOM 1448 N N . LEU A 1 183 ? 11.852 12.886 9.649 1.00 90.81 183 LEU A N 1
ATOM 1449 C CA . LEU A 1 183 ? 13.202 12.608 9.154 1.00 90.81 183 LEU A CA 1
ATOM 1450 C C . LEU A 1 183 ? 13.572 13.541 7.999 1.00 90.81 183 LEU A C 1
ATOM 1452 O O . LEU A 1 183 ? 14.670 14.089 8.000 1.00 90.81 183 LEU A O 1
ATOM 1456 N N . GLY A 1 184 ? 12.651 13.775 7.060 1.00 90.81 184 GLY A N 1
ATOM 1457 C CA . GLY A 1 184 ? 12.834 14.718 5.959 1.00 90.81 184 GLY A CA 1
ATOM 1458 C C . GLY A 1 184 ? 13.149 16.127 6.458 1.00 90.81 184 GLY A C 1
ATOM 1459 O O . GLY A 1 184 ? 14.082 16.757 5.966 1.00 90.81 184 GLY A O 1
ATOM 1460 N N . SER A 1 185 ? 12.451 16.592 7.501 1.00 90.62 185 SER A N 1
ATOM 1461 C CA . SER A 1 185 ? 12.688 17.918 8.080 1.00 90.62 185 SER A CA 1
ATOM 1462 C C . SER A 1 185 ? 14.051 17.993 8.759 1.00 90.62 185 SER A C 1
ATOM 1464 O O . SER A 1 185 ? 14.774 18.961 8.548 1.00 90.62 185 SER A O 1
ATOM 1466 N N . MET A 1 186 ? 14.423 16.977 9.545 1.00 92.38 186 MET A N 1
ATOM 1467 C CA . MET A 1 186 ? 15.720 16.946 10.230 1.00 92.38 186 MET A CA 1
ATOM 1468 C C . MET A 1 186 ? 16.890 16.870 9.243 1.00 92.38 186 MET A C 1
ATOM 1470 O O . MET A 1 186 ? 17.892 17.563 9.411 1.00 92.38 186 MET A O 1
ATOM 1474 N N . ILE A 1 187 ? 16.768 16.060 8.188 1.00 90.69 187 ILE A N 1
ATOM 1475 C CA . ILE A 1 187 ? 17.791 15.967 7.140 1.00 90.69 187 ILE A CA 1
ATOM 1476 C C . ILE A 1 187 ? 17.893 17.300 6.398 1.00 90.69 187 ILE A C 1
ATOM 1478 O O . ILE A 1 187 ? 19.002 17.789 6.191 1.00 90.69 187 ILE A O 1
ATOM 1482 N N . SER A 1 188 ? 16.758 17.919 6.058 1.00 88.19 188 SER A N 1
ATOM 1483 C CA . SER A 1 188 ? 16.748 19.201 5.355 1.00 88.19 188 SER A CA 1
ATOM 1484 C C . SER A 1 188 ? 17.432 20.314 6.142 1.00 88.19 188 SER A C 1
ATOM 1486 O O . SER A 1 188 ? 18.014 21.182 5.514 1.00 88.19 188 SER A O 1
ATOM 1488 N N . THR A 1 189 ? 17.384 20.292 7.478 1.00 90.88 189 THR A N 1
ATOM 1489 C CA . THR A 1 189 ? 18.066 21.294 8.320 1.00 90.88 189 THR A CA 1
ATOM 1490 C C . THR A 1 189 ? 19.572 21.073 8.474 1.00 90.88 189 THR A C 1
ATOM 1492 O O . THR A 1 189 ? 20.271 21.985 8.897 1.00 90.88 189 THR A O 1
ATOM 1495 N N . LEU A 1 190 ? 20.068 19.855 8.225 1.00 90.25 190 LEU A N 1
ATOM 1496 C CA . LEU A 1 190 ? 21.485 19.511 8.407 1.00 90.25 190 LEU A CA 1
ATOM 1497 C C . LEU A 1 190 ? 22.270 19.508 7.092 1.00 90.25 190 LEU A C 1
ATOM 1499 O O . LEU A 1 190 ? 23.471 19.764 7.101 1.00 90.25 190 LEU A O 1
ATOM 1503 N N . VAL A 1 191 ? 21.619 19.140 5.987 1.00 86.81 191 VAL A N 1
ATOM 1504 C CA . VAL A 1 191 ? 22.259 18.971 4.674 1.00 86.81 191 VAL A CA 1
ATOM 1505 C C . VAL A 1 191 ? 22.206 20.248 3.830 1.00 86.81 191 VAL A C 1
ATOM 1507 O O . VAL A 1 191 ? 23.113 20.460 3.025 1.00 86.81 191 VAL A O 1
ATOM 1510 N N . PHE A 1 192 ? 21.169 21.071 3.999 1.00 76.81 192 PHE A N 1
ATOM 1511 C CA . PHE A 1 192 ? 20.955 22.325 3.269 1.00 76.81 192 PHE A CA 1
ATOM 1512 C C . PHE A 1 192 ? 20.990 23.513 4.228 1.00 76.81 192 PHE A C 1
ATOM 1514 O O . PHE A 1 192 ? 21.487 24.575 3.794 1.00 76.81 192 PHE A O 1
#

Secondary structure (DSSP, 8-state):
--SHHHHHHHHHHHHHHHHHHHHHHTT-------------------------TTS-SS-----S-PPPPPPHHHHHTTBTTTB-------PPPHHHHHHHHHHHPPPGGGGGPPPPHHHHHHHHHHHHHHHHHHHHHHHHHHHHHHHS-HHHHHHHTTTS--HHHHHHHHHHHHHHHHHHHHHHHHHHHHH-

pLDDT: mean 74.87, std 21.82, range [26.67, 96.06]

Foldseek 3Di:
DPPVVVVVVVVVVVVVVVVVVVVVVVPPDDDDDDDDDDDDDDPDDDDPDPDDLPDQPDDPDPPDDDDPDDDPVVVVVADSHPDHDDDDDDDADPVNVVVVVVVPDDDPCVLLDADDPVVLVVVLVVLVVVLVVLVVVVVVLVVVVVVDDPVVNVVVCVPPDPSVVVNVVSVVVSVVNVVSNVVSVVCVVVVD

Radius of gyration: 32.52 Å; chains: 1; bounding box: 45×75×82 Å

Organism: Eimeria tenella (NCBI:txid5802)

Sequence (192 aa):
MRKKKKNQNKDGREHAAKLRAAKRESCRSCGGPNSISEGESGDGLLPAHKPSPRQEPRQTTSNIGHLSRPTITALVHGLNRNYYSIAINCRKGELEHQMLANLHTNKWSDALKLKNYQEHQEEREESIAALKELSCRYTSMIEEEIKKKPEQLLVDRAGQIDAKMRIQQTLDQLMTDTLLQSLGSMISTLVF

InterPro domains:
  IPR056263 26S proteasome regulatory subunit RPN11, C-terminal domain [PF23594] (111-189)